Protein AF-A0A385I0Y6-F1 (afdb_monomer)

Structure (mmCIF, N/CA/C/O backbone):
data_AF-A0A385I0Y6-F1
#
_entry.id   AF-A0A385I0Y6-F1
#
loop_
_atom_site.group_PDB
_atom_site.id
_atom_site.type_symbol
_atom_site.label_atom_id
_atom_site.label_alt_id
_atom_site.label_comp_id
_atom_site.label_asym_id
_atom_site.label_entity_id
_atom_site.label_seq_id
_atom_site.pdbx_PDB_ins_code
_atom_site.Cartn_x
_atom_site.Cartn_y
_atom_site.Cartn_z
_atom_site.occupancy
_atom_site.B_iso_or_equiv
_atom_site.auth_seq_id
_atom_site.auth_comp_id
_atom_site.auth_asym_id
_atom_site.auth_atom_id
_atom_site.pdbx_PDB_model_num
ATOM 1 N N . MET A 1 1 ? -60.594 18.314 -41.618 1.00 37.62 1 MET A N 1
ATOM 2 C CA . MET A 1 1 ? -59.344 17.585 -41.913 1.00 37.62 1 MET A CA 1
ATOM 3 C C . MET A 1 1 ? -58.229 18.612 -41.990 1.00 37.62 1 MET A C 1
ATOM 5 O O . MET A 1 1 ? -58.300 19.475 -42.853 1.00 37.62 1 MET A O 1
ATOM 9 N N . GLY A 1 2 ? -57.305 18.608 -41.028 1.00 39.62 2 GLY A N 1
ATOM 10 C CA . GLY A 1 2 ? -56.137 19.492 -41.025 1.00 39.62 2 GLY A CA 1
ATOM 11 C C . GLY A 1 2 ? -54.962 18.770 -41.670 1.00 39.62 2 GLY A C 1
ATOM 12 O O . GLY A 1 2 ? -54.704 17.628 -41.304 1.00 39.62 2 GLY A O 1
ATOM 13 N N . PHE A 1 3 ? -54.304 19.416 -42.633 1.00 47.69 3 PHE 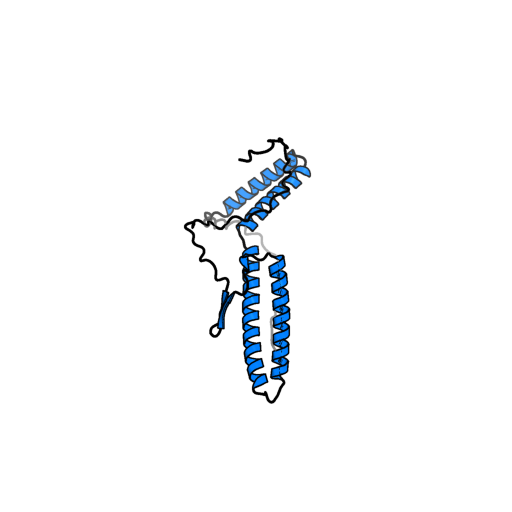A N 1
ATOM 14 C CA . PHE A 1 3 ? -53.098 18.906 -43.278 1.00 47.69 3 PHE A CA 1
ATOM 15 C C . PHE A 1 3 ? -51.951 19.899 -43.124 1.00 47.69 3 PHE A C 1
ATOM 17 O O . PHE A 1 3 ? -52.127 21.116 -43.190 1.00 47.69 3 PHE A O 1
ATOM 24 N N . ASP A 1 4 ? -50.803 19.293 -42.865 1.00 43.97 4 ASP A N 1
ATOM 25 C CA . ASP A 1 4 ? -49.611 19.805 -42.223 1.00 43.97 4 ASP A CA 1
ATOM 26 C C . ASP A 1 4 ? -48.894 20.954 -42.934 1.00 43.97 4 ASP A C 1
ATOM 28 O O . ASP A 1 4 ? -48.648 20.970 -44.141 1.00 43.97 4 ASP A O 1
ATOM 32 N N . THR A 1 5 ? -48.468 21.907 -42.112 1.00 52.25 5 THR A N 1
ATOM 33 C CA . THR A 1 5 ? -47.594 23.013 -42.472 1.00 52.25 5 THR A CA 1
ATOM 34 C C . THR A 1 5 ? -46.138 22.560 -42.605 1.00 52.25 5 THR A C 1
ATOM 36 O O . THR A 1 5 ? -45.490 22.232 -41.617 1.00 52.25 5 THR A O 1
ATOM 39 N N . GLY A 1 6 ? -45.601 22.679 -43.821 1.00 48.72 6 GLY A N 1
ATOM 40 C CA . GLY A 1 6 ? -44.297 23.302 -44.076 1.00 48.72 6 GLY A CA 1
ATOM 41 C C . GLY A 1 6 ? -43.033 22.554 -43.640 1.00 48.72 6 GLY A C 1
ATOM 42 O O . GLY A 1 6 ? -42.442 22.861 -42.607 1.00 48.72 6 GLY A O 1
ATOM 43 N N . ASN A 1 7 ? -42.498 21.723 -44.541 1.00 53.78 7 ASN A N 1
ATOM 44 C CA . ASN A 1 7 ? -41.091 21.309 -44.544 1.00 53.78 7 ASN A CA 1
ATOM 45 C C . ASN A 1 7 ? -40.165 22.521 -44.775 1.00 53.78 7 ASN A C 1
ATOM 47 O O . ASN A 1 7 ? -39.734 22.800 -45.894 1.00 53.78 7 ASN A O 1
ATOM 51 N N . ARG A 1 8 ? -39.824 23.248 -43.705 1.00 51.56 8 ARG A N 1
ATOM 52 C CA . ARG A 1 8 ? -38.722 24.216 -43.707 1.00 51.56 8 ARG A CA 1
ATOM 53 C C . ARG A 1 8 ? -37.445 23.504 -43.260 1.00 51.56 8 ARG A C 1
ATOM 55 O O . ARG A 1 8 ? -37.174 23.347 -42.072 1.00 51.56 8 ARG A O 1
ATOM 62 N N . ILE A 1 9 ? -36.665 23.080 -44.254 1.00 59.50 9 ILE A N 1
ATOM 63 C CA . ILE A 1 9 ? -35.280 22.619 -44.123 1.00 59.50 9 ILE A CA 1
ATOM 64 C C . ILE A 1 9 ? -34.491 23.615 -43.262 1.00 59.50 9 ILE A C 1
ATOM 66 O O . ILE A 1 9 ? -34.233 24.751 -43.654 1.00 59.50 9 ILE A O 1
ATOM 70 N N . THR A 1 10 ? -34.110 23.180 -42.062 1.00 46.34 10 THR A N 1
ATOM 71 C CA . THR A 1 10 ? -33.067 23.824 -41.264 1.00 46.34 10 THR A CA 1
ATOM 72 C C . THR A 1 10 ? -31.971 22.799 -41.034 1.00 46.34 10 THR A C 1
ATOM 74 O O . THR A 1 10 ? -32.124 21.794 -40.344 1.00 46.34 10 THR A O 1
ATOM 77 N N . ARG A 1 11 ? -30.843 23.050 -41.692 1.00 55.00 11 ARG A N 1
ATOM 78 C CA . ARG A 1 11 ? -29.592 22.310 -41.572 1.00 55.00 11 ARG A CA 1
ATOM 79 C C . ARG A 1 11 ? -29.034 22.572 -40.167 1.00 55.00 11 ARG A C 1
ATOM 81 O O . ARG A 1 11 ? -28.225 23.476 -39.968 1.00 55.00 11 ARG A O 1
ATOM 88 N N . ARG A 1 12 ? -29.522 21.843 -39.159 1.00 51.25 12 ARG A N 1
ATOM 89 C CA . ARG A 1 12 ? -29.003 21.923 -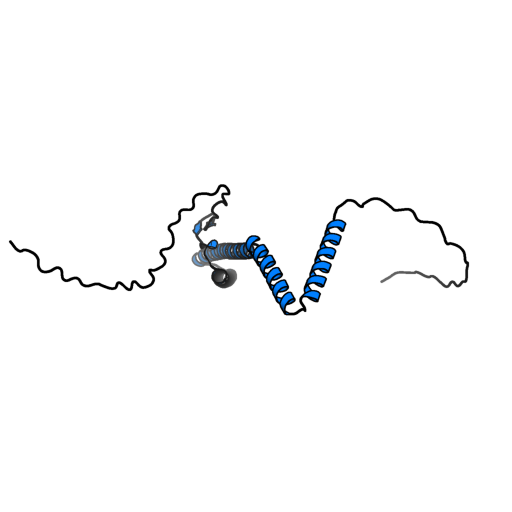37.789 1.00 51.25 12 ARG A CA 1
ATOM 90 C C . ARG A 1 12 ? -27.667 21.194 -37.713 1.00 51.25 12 ARG A C 1
ATOM 92 O O . ARG A 1 12 ? -27.595 19.975 -37.642 1.00 51.25 12 ARG A O 1
ATOM 99 N N . ARG A 1 13 ? -26.609 22.001 -37.730 1.00 57.78 13 ARG A N 1
ATOM 100 C CA . ARG A 1 13 ? -25.267 21.678 -37.250 1.00 57.78 13 ARG A CA 1
ATOM 101 C C . ARG A 1 13 ? -25.385 21.123 -35.828 1.00 57.78 13 ARG A C 1
ATOM 103 O O . ARG A 1 13 ? -25.565 21.890 -34.889 1.00 57.78 13 ARG A O 1
ATOM 110 N N . THR A 1 14 ? -25.292 19.811 -35.653 1.00 54.84 14 THR A N 1
ATOM 111 C CA . THR A 1 14 ? -24.955 19.241 -34.349 1.00 54.84 14 THR A CA 1
ATOM 112 C C . THR A 1 14 ? -23.440 19.235 -34.237 1.00 54.84 14 THR A C 1
ATOM 114 O O . THR A 1 14 ? -22.771 18.280 -34.621 1.00 54.84 14 THR A O 1
ATOM 117 N N . SER A 1 15 ? -22.897 20.328 -33.709 1.00 60.28 15 SER A N 1
ATOM 118 C CA . SER A 1 15 ? -21.666 20.291 -32.927 1.00 60.28 15 SER A CA 1
ATOM 119 C C . SER A 1 15 ? -21.949 19.465 -31.668 1.00 60.28 15 SER A C 1
ATOM 121 O O . SER A 1 15 ? -22.257 20.006 -30.607 1.00 60.28 15 SER A O 1
ATOM 123 N N . ALA A 1 16 ? -21.947 18.141 -31.809 1.00 54.97 16 ALA A N 1
ATOM 124 C CA . ALA A 1 16 ? -21.882 17.252 -30.664 1.00 54.97 16 ALA A CA 1
ATOM 125 C C . ALA A 1 16 ? -20.455 17.366 -30.115 1.00 54.97 16 ALA A C 1
ATOM 127 O O . ALA A 1 16 ? -19.499 16.966 -30.778 1.00 54.97 16 ALA A O 1
ATOM 128 N N . GLY A 1 17 ? -20.310 17.990 -28.943 1.00 61.38 17 GLY A N 1
ATOM 129 C CA . GLY A 1 17 ? -19.068 17.942 -28.172 1.00 61.38 17 GLY A CA 1
ATOM 130 C C . GLY A 1 17 ? -18.670 16.490 -27.871 1.00 61.38 17 GLY A C 1
ATOM 131 O O . GLY A 1 17 ? -19.500 15.590 -28.034 1.00 61.38 17 GLY A O 1
ATOM 132 N N . PRO A 1 18 ? -17.416 16.239 -27.457 1.00 55.03 18 PRO A N 1
ATOM 133 C CA . PRO A 1 18 ? -16.902 14.888 -27.261 1.00 55.03 18 PRO A CA 1
ATOM 134 C C . PRO A 1 18 ? -17.834 14.119 -26.323 1.00 55.03 18 PRO A C 1
ATOM 136 O O . PRO A 1 18 ? -18.009 14.469 -25.156 1.00 55.03 18 PRO A O 1
ATOM 139 N N . THR A 1 19 ? -18.495 13.097 -26.859 1.00 58.34 19 THR A N 1
ATOM 140 C CA . THR A 1 19 ? -19.380 12.238 -26.082 1.00 58.34 19 THR A CA 1
ATOM 141 C C . THR A 1 19 ? -18.550 11.535 -25.017 1.00 58.34 19 THR A C 1
ATOM 143 O O . THR A 1 19 ? -17.527 10.932 -25.342 1.00 58.34 19 THR A O 1
ATOM 146 N N . SER A 1 20 ? -18.998 11.617 -23.761 1.00 55.19 20 SER A N 1
ATOM 147 C CA . SER A 1 20 ? -18.413 10.911 -22.619 1.00 55.19 20 SER A CA 1
ATOM 148 C C . SER A 1 20 ? -18.079 9.462 -22.985 1.00 55.19 20 SER A C 1
ATOM 150 O O . SER A 1 20 ? -18.913 8.746 -23.549 1.00 55.19 20 SER A O 1
ATOM 152 N N . ASN A 1 21 ? -16.837 9.070 -22.693 1.00 53.97 21 ASN A N 1
ATOM 153 C CA . ASN A 1 21 ? -16.278 7.758 -22.977 1.00 53.97 21 ASN A CA 1
ATOM 154 C C . ASN A 1 21 ? -17.108 6.695 -22.242 1.00 53.97 21 ASN A C 1
ATOM 156 O O . ASN A 1 21 ? -16.938 6.467 -21.044 1.00 53.97 21 ASN A O 1
ATOM 160 N N . LYS A 1 22 ? -18.060 6.071 -22.942 1.00 50.47 22 LYS A N 1
ATOM 161 C CA . LYS A 1 22 ? -18.809 4.933 -22.411 1.00 50.47 22 LYS A CA 1
ATOM 162 C C . LYS A 1 22 ? -17.820 3.786 -22.250 1.00 50.47 22 LYS A C 1
ATOM 164 O O . LYS A 1 22 ? -17.420 3.169 -23.233 1.00 50.47 22 LYS A O 1
ATOM 169 N N . HIS A 1 23 ? -17.409 3.541 -21.008 1.00 57.09 23 HIS A N 1
ATOM 170 C CA . HIS A 1 23 ? -16.569 2.407 -20.647 1.00 57.09 23 HIS A CA 1
ATOM 171 C C . HIS A 1 23 ? -17.140 1.119 -21.259 1.00 57.09 23 HIS A C 1
ATOM 173 O O . HIS A 1 23 ? -18.341 0.864 -21.112 1.00 57.09 23 HIS A O 1
ATOM 179 N N . PRO A 1 24 ? -16.320 0.307 -21.948 1.00 55.91 24 PRO A N 1
ATOM 180 C CA . PRO A 1 24 ? -16.801 -0.925 -22.540 1.00 55.91 24 PRO A CA 1
ATOM 181 C C . PRO A 1 24 ? -17.299 -1.867 -21.442 1.00 55.91 24 PRO A C 1
ATOM 183 O O . PRO A 1 24 ? -16.584 -2.206 -20.497 1.00 55.91 24 PRO A O 1
ATOM 186 N N . VAL A 1 25 ? -18.554 -2.285 -21.600 1.00 53.94 25 VAL A N 1
ATOM 187 C CA . VAL A 1 25 ? -19.171 -3.384 -20.865 1.00 53.94 25 VAL A CA 1
ATOM 188 C C . VAL A 1 25 ? -18.294 -4.622 -21.041 1.00 53.94 25 VAL A C 1
ATOM 190 O O . VAL A 1 25 ? -18.014 -5.061 -22.158 1.00 53.94 25 VAL A O 1
ATOM 193 N N . ASN A 1 26 ? -17.842 -5.151 -19.905 1.00 52.81 26 ASN A N 1
ATOM 194 C CA . ASN A 1 26 ? -17.073 -6.380 -19.769 1.00 52.81 26 ASN A CA 1
ATOM 195 C C . ASN A 1 26 ? -17.596 -7.489 -20.691 1.00 52.81 26 ASN A C 1
ATOM 197 O O . ASN A 1 26 ? -18.631 -8.091 -20.426 1.00 52.81 26 ASN A O 1
ATOM 201 N N . THR A 1 27 ? -16.811 -7.831 -21.709 1.00 48.53 27 THR A N 1
ATOM 202 C CA . THR A 1 27 ? -16.884 -9.141 -22.362 1.00 48.53 27 THR A CA 1
ATOM 203 C C . THR A 1 27 ? -15.503 -9.780 -22.275 1.00 48.53 27 THR A C 1
ATOM 205 O O . THR A 1 27 ? -14.787 -9.905 -23.266 1.00 48.53 27 THR A O 1
ATOM 208 N N . ARG A 1 28 ? -15.080 -10.157 -21.060 1.00 50.69 28 ARG A N 1
ATOM 209 C CA . ARG A 1 28 ? -13.923 -11.047 -20.908 1.00 50.69 28 ARG A CA 1
ATOM 210 C C . ARG A 1 28 ? -14.352 -12.442 -21.352 1.00 50.69 28 ARG A C 1
ATOM 212 O O . ARG A 1 28 ? -14.911 -13.209 -20.575 1.00 50.69 28 ARG A O 1
ATOM 219 N N . LYS A 1 29 ? -14.097 -12.752 -22.624 1.00 45.41 29 LYS A N 1
ATOM 220 C CA . LYS A 1 29 ? -13.972 -14.134 -23.086 1.00 45.41 29 LYS A CA 1
ATOM 221 C C . LYS A 1 29 ? -12.802 -14.752 -22.318 1.00 45.41 29 LYS A C 1
ATOM 223 O O . LYS A 1 29 ? -11.697 -14.218 -22.338 1.00 45.41 29 LYS A O 1
ATOM 228 N N . ASN A 1 30 ? -13.087 -15.823 -21.586 1.00 46.81 30 ASN A N 1
ATOM 229 C CA . ASN A 1 30 ? -12.105 -16.597 -20.836 1.00 46.81 30 ASN A CA 1
ATOM 230 C C . ASN A 1 30 ? -10.978 -17.068 -21.769 1.00 46.81 30 ASN A C 1
ATOM 232 O O . ASN A 1 30 ? -11.215 -17.890 -22.650 1.00 46.81 30 ASN A O 1
ATOM 236 N N . ALA A 1 31 ? -9.762 -16.568 -21.549 1.00 48.34 31 ALA A N 1
ATOM 237 C CA . ALA A 1 31 ? -8.540 -17.185 -22.052 1.00 48.34 31 ALA A CA 1
ATOM 238 C C . ALA A 1 31 ? -8.184 -18.410 -21.176 1.00 48.34 31 ALA A C 1
ATOM 240 O O . ALA A 1 31 ? -8.430 -18.376 -19.961 1.00 48.34 31 ALA A O 1
ATOM 241 N N . PRO A 1 32 ? -7.616 -19.494 -21.740 1.00 44.16 32 PRO A N 1
ATOM 242 C CA . PRO A 1 32 ? -7.245 -20.688 -20.988 1.00 44.16 32 PRO A CA 1
ATOM 243 C C . PRO A 1 32 ? -5.918 -20.434 -20.261 1.00 44.16 32 PRO A C 1
ATOM 245 O O . PRO A 1 32 ? -4.838 -20.715 -20.759 1.00 44.16 32 PRO A O 1
ATOM 248 N N . GLY A 1 33 ? -6.014 -19.829 -19.083 1.00 4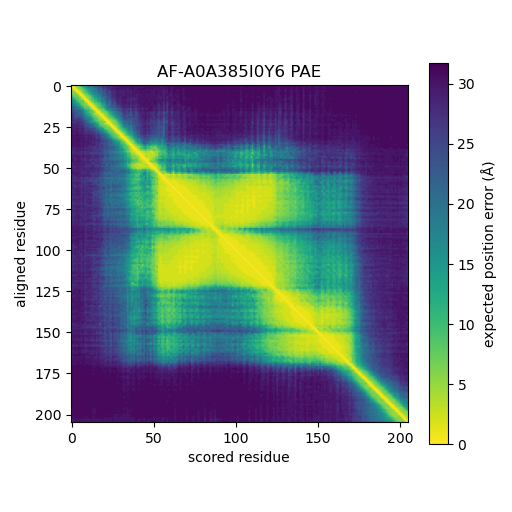8.91 33 GLY A N 1
ATOM 249 C CA . GLY A 1 33 ? -4.878 -19.480 -18.222 1.00 48.91 33 GLY A CA 1
ATOM 250 C C . GLY A 1 33 ? -5.378 -18.842 -16.935 1.00 48.91 33 GLY A C 1
ATOM 251 O O . GLY A 1 33 ? -4.899 -17.794 -16.517 1.00 48.91 33 GLY A O 1
ATOM 252 N N . ARG A 1 34 ? -6.459 -19.418 -16.397 1.00 46.09 34 ARG A N 1
ATOM 253 C CA . ARG A 1 34 ? -7.333 -18.870 -15.359 1.00 46.09 34 ARG A CA 1
ATOM 254 C C . ARG A 1 34 ? -6.520 -18.526 -14.108 1.00 46.09 34 ARG A C 1
ATOM 256 O O . ARG A 1 34 ? -6.405 -19.340 -13.199 1.00 46.09 34 ARG A O 1
ATOM 263 N N . GLN A 1 35 ? -6.009 -17.298 -14.039 1.00 50.59 35 GLN A N 1
ATOM 264 C CA . GLN A 1 35 ? -5.729 -16.669 -12.759 1.00 50.59 35 GLN A CA 1
ATOM 265 C C . GLN A 1 35 ? -7.055 -16.683 -12.009 1.00 50.59 35 GLN A C 1
ATOM 267 O O . GLN A 1 35 ? -8.036 -16.069 -12.438 1.00 50.59 35 GLN A O 1
ATOM 272 N N . VAL A 1 36 ? -7.120 -17.508 -10.966 1.00 53.66 36 VAL A N 1
ATOM 273 C CA . VAL A 1 36 ? -8.270 -17.597 -10.072 1.00 53.66 36 VAL A CA 1
ATOM 274 C C . VAL A 1 36 ? -8.597 -16.165 -9.672 1.00 53.66 36 VAL A C 1
ATOM 276 O O . VAL A 1 36 ? -7.724 -15.481 -9.141 1.00 53.66 36 VAL A O 1
ATOM 279 N N . ALA A 1 37 ? -9.796 -15.686 -10.018 1.00 59.59 37 ALA A N 1
ATOM 280 C CA . ALA A 1 37 ? -10.224 -14.331 -9.694 1.00 59.59 37 ALA A CA 1
ATOM 281 C C . ALA A 1 37 ? -9.980 -14.117 -8.197 1.00 59.59 37 ALA A C 1
ATOM 283 O O . ALA A 1 37 ? -10.610 -14.779 -7.367 1.00 59.59 37 ALA A O 1
ATOM 284 N N . ARG A 1 38 ? -8.972 -13.294 -7.881 1.00 57.78 38 ARG A N 1
ATOM 285 C CA . ARG A 1 38 ? -8.462 -13.173 -6.519 1.00 57.78 38 ARG A CA 1
ATOM 286 C C . ARG A 1 38 ? -9.586 -12.646 -5.626 1.00 57.78 38 ARG A C 1
ATOM 288 O O . ARG A 1 38 ? -10.314 -11.744 -6.050 1.00 57.78 38 ARG A O 1
ATOM 295 N N . PRO A 1 39 ? -9.759 -13.206 -4.421 1.00 56.34 39 PRO A N 1
ATOM 296 C CA . PRO A 1 39 ? -10.752 -12.715 -3.481 1.00 56.34 39 PRO A CA 1
ATOM 297 C C . PRO A 1 39 ? -10.547 -11.216 -3.230 1.00 56.34 39 PRO A C 1
ATOM 299 O O . PRO A 1 39 ? -9.519 -10.813 -2.700 1.00 56.34 39 PRO A O 1
ATOM 302 N N . THR A 1 40 ? -11.534 -10.387 -3.564 1.00 61.19 40 THR A N 1
ATOM 303 C CA . THR A 1 40 ? -11.586 -8.954 -3.203 1.00 61.19 40 THR A CA 1
ATOM 304 C C . THR A 1 40 ? -12.031 -8.747 -1.751 1.00 61.19 40 THR A C 1
ATOM 306 O O . THR A 1 40 ? -12.511 -7.680 -1.368 1.00 61.19 40 THR A O 1
ATOM 309 N N . PHE A 1 41 ? -11.933 -9.800 -0.936 1.00 62.16 41 PHE A N 1
ATOM 310 C CA . PHE A 1 41 ? -12.497 -9.860 0.399 1.00 62.16 41 PHE A CA 1
ATOM 311 C C . PHE A 1 41 ? -11.570 -10.561 1.390 1.00 62.16 41 PHE A C 1
ATOM 313 O O . PHE A 1 41 ? -10.958 -11.583 1.089 1.00 62.16 41 PHE A O 1
ATOM 320 N N . LEU A 1 42 ? -11.537 -10.035 2.610 1.00 67.75 42 LEU A N 1
ATOM 321 C CA . LEU A 1 42 ? -10.950 -10.670 3.774 1.00 67.75 42 LEU A CA 1
ATOM 322 C C . LEU A 1 42 ? -11.986 -11.620 4.388 1.00 67.75 42 LEU A C 1
ATOM 324 O O . LEU A 1 42 ? -13.088 -11.203 4.742 1.00 67.75 42 LEU A O 1
ATOM 328 N N . THR A 1 43 ? -11.651 -12.901 4.527 1.00 65.06 43 THR A N 1
ATOM 329 C CA . THR A 1 43 ? -12.481 -13.853 5.278 1.00 65.06 43 THR A CA 1
ATOM 330 C C . THR A 1 43 ? -12.127 -13.793 6.758 1.00 65.06 43 THR A C 1
ATOM 332 O O . THR A 1 43 ? -11.009 -14.152 7.148 1.00 65.06 43 THR A O 1
ATOM 335 N N . LEU A 1 44 ? -13.081 -13.366 7.579 1.00 69.62 44 LEU A N 1
ATOM 336 C CA . LEU A 1 44 ? -12.999 -13.405 9.034 1.00 69.62 44 LEU A CA 1
ATOM 337 C C . LEU A 1 44 ? -13.832 -14.562 9.569 1.00 69.62 44 LEU A C 1
ATOM 339 O O . LEU A 1 44 ? -14.960 -14.775 9.126 1.00 69.62 44 LEU A O 1
ATOM 343 N N . ARG A 1 45 ? -13.264 -15.291 10.534 1.00 64.69 45 ARG A N 1
ATOM 344 C CA . ARG A 1 45 ? -13.833 -16.526 11.093 1.00 64.69 45 ARG A CA 1
ATOM 345 C C . ARG A 1 45 ? -15.247 -16.324 11.646 1.00 64.69 45 ARG A C 1
ATOM 347 O O . ARG A 1 45 ? -16.105 -17.159 11.392 1.00 64.69 45 ARG A O 1
ATOM 354 N N . ASP A 1 46 ? -15.492 -15.178 12.276 1.00 68.94 46 ASP A N 1
ATOM 355 C CA . ASP A 1 46 ? -16.757 -14.899 12.968 1.00 68.94 46 ASP A CA 1
ATOM 356 C C . ASP A 1 46 ? -17.598 -13.818 12.272 1.00 68.94 46 ASP A C 1
ATOM 358 O O . ASP A 1 46 ? -18.705 -13.505 12.706 1.00 68.94 46 ASP A O 1
ATOM 362 N N . HIS A 1 47 ? -17.069 -13.189 11.218 1.00 58.84 47 HIS A N 1
ATOM 363 C CA . HIS A 1 47 ? -17.669 -11.993 10.599 1.00 58.84 47 HIS A CA 1
ATOM 364 C C . HIS A 1 47 ? -17.882 -12.130 9.085 1.00 58.84 47 HIS A C 1
ATOM 366 O O . HIS A 1 47 ? -18.362 -11.204 8.434 1.00 58.84 47 HIS A O 1
ATOM 372 N N . GLY A 1 48 ? -17.566 -13.293 8.511 1.00 69.31 48 GLY A N 1
ATOM 373 C CA . GLY A 1 48 ? -17.811 -13.585 7.103 1.00 69.31 48 GLY A CA 1
ATOM 374 C C . GLY A 1 48 ? -16.817 -12.903 6.161 1.00 69.31 48 GLY A C 1
ATOM 375 O O . GLY A 1 48 ? -15.644 -12.716 6.483 1.00 69.31 48 GLY A O 1
ATOM 376 N N . LYS A 1 49 ? -17.270 -12.592 4.943 1.00 68.62 49 LYS A N 1
ATOM 377 C CA . LYS A 1 49 ? -16.452 -11.966 3.896 1.00 68.62 49 LYS A CA 1
ATOM 378 C C . LYS A 1 49 ? -16.580 -10.448 3.990 1.00 68.62 49 LYS A C 1
ATOM 380 O O . LYS A 1 49 ? -17.646 -9.913 3.699 1.00 68.62 49 LYS A O 1
ATOM 385 N N . LEU A 1 50 ? -15.502 -9.759 4.346 1.00 59.81 50 LEU A N 1
ATOM 386 C CA . LEU A 1 50 ? -15.424 -8.302 4.263 1.00 59.81 50 LEU A CA 1
ATOM 387 C C . LEU A 1 50 ? -14.752 -7.905 2.954 1.00 59.81 50 LEU A C 1
ATOM 389 O O . LEU A 1 50 ? -13.581 -8.201 2.759 1.00 59.81 50 LEU A O 1
ATOM 393 N N . PHE A 1 51 ? -15.468 -7.231 2.060 1.00 61.06 51 PHE A N 1
ATOM 394 C CA . PHE A 1 51 ? -14.892 -6.676 0.833 1.00 61.06 51 PHE A CA 1
ATOM 395 C C . PHE A 1 51 ? -14.146 -5.388 1.182 1.00 61.06 51 PHE A C 1
ATOM 397 O O . PHE A 1 51 ? -14.767 -4.340 1.326 1.00 61.06 51 PHE A O 1
ATOM 404 N N . VAL A 1 52 ? -12.835 -5.479 1.426 1.00 62.28 52 VAL A N 1
ATOM 405 C CA . VAL A 1 52 ? -12.095 -4.370 2.058 1.00 62.28 52 VAL A CA 1
ATOM 406 C C . VAL A 1 52 ? -11.661 -3.302 1.048 1.00 62.28 52 VAL A C 1
ATOM 408 O O . VAL A 1 52 ? -11.522 -2.147 1.418 1.00 62.28 52 VAL A O 1
ATOM 411 N N . ALA A 1 53 ? -11.526 -3.645 -0.230 1.00 59.09 53 ALA A N 1
ATOM 412 C CA . ALA A 1 53 ? -11.445 -2.720 -1.359 1.00 59.09 53 ALA A CA 1
ATOM 413 C C . ALA A 1 53 ? -11.229 -3.554 -2.621 1.00 59.09 53 ALA A C 1
ATOM 415 O O . ALA A 1 53 ? -10.613 -4.622 -2.569 1.00 59.09 53 ALA A O 1
ATOM 416 N N . ASP A 1 54 ? -11.617 -3.027 -3.777 1.00 71.19 54 ASP A N 1
ATOM 417 C CA . ASP A 1 54 ? -11.026 -3.476 -5.031 1.00 71.19 54 ASP A CA 1
ATOM 418 C C . ASP A 1 54 ? -9.561 -2.979 -5.101 1.00 71.19 54 ASP A C 1
ATOM 420 O O . ASP A 1 54 ? -9.242 -2.126 -5.925 1.00 71.19 54 ASP A O 1
ATOM 424 N N . LEU A 1 55 ? -8.662 -3.470 -4.230 1.00 76.06 55 LEU A N 1
ATOM 425 C CA . LEU A 1 55 ? -7.233 -3.102 -4.216 1.00 76.06 55 LEU A CA 1
ATOM 426 C C . LEU A 1 55 ? -6.598 -3.151 -5.620 1.00 76.06 55 LEU A C 1
ATOM 428 O O . LEU A 1 55 ? -5.930 -2.183 -5.989 1.00 76.06 55 LEU A O 1
ATOM 432 N N . PRO A 1 56 ? -6.893 -4.160 -6.472 1.00 76.56 56 PRO A N 1
ATOM 433 C CA . PRO A 1 56 ? -6.371 -4.200 -7.839 1.00 76.56 56 PRO A CA 1
ATOM 434 C C . PRO A 1 56 ? -6.858 -3.060 -8.749 1.00 76.56 56 PRO A C 1
ATOM 436 O O . PRO A 1 56 ? -6.310 -2.855 -9.827 1.00 76.56 56 PRO A O 1
ATOM 439 N N . ARG A 1 57 ? -7.917 -2.335 -8.366 1.00 80.94 57 ARG A N 1
ATOM 440 C CA . ARG A 1 57 ? -8.474 -1.200 -9.123 1.00 80.94 57 ARG A CA 1
ATOM 441 C C . ARG A 1 57 ? -7.985 0.154 -8.617 1.00 80.94 57 ARG A C 1
ATOM 443 O O . ARG A 1 57 ? -8.242 1.154 -9.284 1.00 80.94 57 ARG A O 1
ATOM 450 N N . LEU A 1 58 ? -7.318 0.199 -7.465 1.00 82.62 58 LEU A N 1
ATOM 451 C CA . LEU A 1 58 ? -6.726 1.423 -6.932 1.00 82.62 58 LEU A CA 1
ATOM 452 C C . LEU A 1 58 ? -5.407 1.727 -7.643 1.00 82.62 58 LEU A C 1
ATOM 454 O O . LEU A 1 58 ? -4.648 0.812 -7.960 1.00 82.62 58 LEU A O 1
ATOM 458 N N . SER A 1 59 ? -5.116 3.004 -7.876 1.00 86.19 59 SER A N 1
ATOM 459 C CA . SER A 1 59 ? -3.800 3.445 -8.349 1.00 86.19 59 SER A CA 1
ATOM 460 C C . SER A 1 59 ? -2.746 3.344 -7.243 1.00 86.19 59 SER A C 1
ATOM 462 O O . SER A 1 59 ? -3.085 3.272 -6.062 1.00 86.19 59 SER A O 1
ATOM 464 N N . ASP A 1 60 ? -1.462 3.380 -7.602 1.00 87.62 60 ASP A N 1
ATOM 465 C CA . ASP A 1 60 ? -0.365 3.283 -6.624 1.00 87.62 60 ASP A CA 1
ATOM 466 C C . ASP A 1 60 ? -0.413 4.414 -5.587 1.00 87.62 60 ASP A C 1
ATOM 468 O O . ASP A 1 60 ? -0.225 4.180 -4.395 1.00 87.62 60 ASP A O 1
ATOM 472 N N . GLY A 1 61 ? -0.770 5.631 -6.015 1.00 87.00 61 GLY A N 1
ATOM 473 C CA . GLY A 1 61 ? -0.973 6.761 -5.104 1.00 87.00 61 GLY A CA 1
ATOM 474 C C . GLY A 1 61 ? -2.149 6.553 -4.143 1.00 87.00 61 GLY A C 1
ATOM 475 O O . GLY A 1 61 ? -2.054 6.893 -2.966 1.00 87.00 61 GLY A O 1
ATOM 476 N N . GLN A 1 62 ? -3.242 5.944 -4.614 1.00 87.44 62 GLN A N 1
ATOM 477 C CA . GLN A 1 62 ? -4.386 5.600 -3.763 1.00 87.44 62 GLN A CA 1
ATOM 478 C C . GLN A 1 62 ? -4.037 4.488 -2.769 1.00 87.44 62 GLN A C 1
ATOM 480 O O . GLN A 1 62 ? -4.396 4.586 -1.600 1.00 87.44 62 GLN A O 1
ATOM 485 N N . LEU A 1 63 ? -3.299 3.461 -3.201 1.00 88.50 63 LEU A N 1
ATOM 486 C CA . LEU A 1 63 ? -2.796 2.396 -2.327 1.00 88.50 63 LEU A CA 1
ATOM 487 C C . LEU A 1 63 ? -1.857 2.930 -1.245 1.00 88.50 63 LEU A C 1
ATOM 489 O O . LEU A 1 63 ? -1.955 2.500 -0.098 1.00 88.50 63 LEU A O 1
ATOM 493 N N . ALA A 1 64 ? -0.981 3.877 -1.583 1.00 90.06 64 ALA A N 1
ATOM 494 C CA . ALA A 1 64 ? -0.115 4.531 -0.608 1.00 90.06 64 ALA A CA 1
ATOM 495 C C . ALA A 1 64 ? -0.924 5.347 0.413 1.00 90.06 64 ALA A C 1
ATOM 497 O O . ALA A 1 64 ? -0.684 5.246 1.616 1.00 90.06 64 ALA A O 1
ATOM 498 N N . HIS A 1 65 ? -1.916 6.112 -0.052 1.00 91.06 65 HIS A N 1
ATOM 499 C CA . HIS A 1 65 ? -2.769 6.920 0.819 1.00 91.06 65 HIS A CA 1
ATOM 500 C C . HIS A 1 65 ? -3.595 6.060 1.782 1.00 91.06 65 HIS A C 1
ATOM 502 O O . HIS A 1 65 ? -3.527 6.263 2.991 1.00 91.06 65 HIS A O 1
ATOM 508 N N . VAL A 1 66 ? -4.293 5.050 1.261 1.00 89.62 66 VAL A N 1
ATOM 509 C CA . VAL A 1 66 ? -5.097 4.116 2.061 1.00 89.62 66 VAL A CA 1
ATOM 510 C C . VAL A 1 66 ? -4.218 3.297 3.012 1.00 89.62 66 VAL A C 1
ATOM 512 O O . VAL A 1 66 ? -4.610 3.026 4.145 1.00 89.62 66 VAL A O 1
ATOM 515 N N . GLY A 1 67 ? -3.003 2.935 2.588 1.00 91.31 67 GLY A N 1
ATOM 516 C CA . GLY A 1 67 ? -2.017 2.294 3.454 1.00 91.31 67 GLY A CA 1
ATOM 517 C C . GLY A 1 67 ? -1.622 3.169 4.647 1.00 91.31 67 GLY A C 1
ATOM 518 O O . GLY A 1 67 ? -1.540 2.661 5.764 1.00 91.31 67 GLY A O 1
ATOM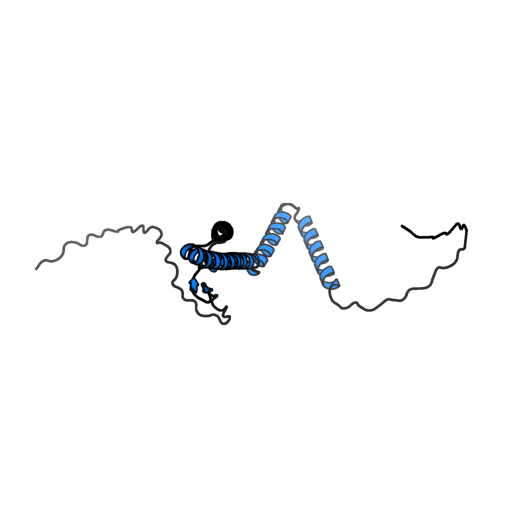 519 N N . LYS A 1 68 ? -1.434 4.477 4.431 1.00 93.94 68 LYS A N 1
ATOM 520 C CA . LYS A 1 68 ? -1.152 5.443 5.501 1.00 93.94 68 LYS A CA 1
ATOM 521 C C . LYS A 1 68 ? -2.340 5.597 6.452 1.00 93.94 68 LYS A C 1
ATOM 523 O O . LYS A 1 68 ? -2.168 5.461 7.655 1.00 93.94 68 LYS A O 1
ATOM 528 N N . GLU A 1 69 ? -3.547 5.795 5.928 1.00 93.50 69 GLU A N 1
ATOM 529 C CA . GLU A 1 69 ? -4.751 5.904 6.765 1.00 93.50 69 GLU A CA 1
ATOM 530 C C . GLU A 1 69 ? -4.959 4.653 7.629 1.00 93.50 69 GLU A C 1
ATOM 532 O O . GLU A 1 69 ? -5.289 4.745 8.810 1.00 93.50 69 GLU A O 1
ATOM 537 N N . ALA A 1 70 ? -4.714 3.466 7.068 1.00 92.75 70 ALA A N 1
ATOM 538 C CA . ALA A 1 70 ? -4.789 2.221 7.820 1.00 92.75 70 ALA A CA 1
ATOM 539 C C . ALA A 1 70 ? -3.738 2.141 8.940 1.00 92.75 70 ALA A C 1
ATOM 541 O O . ALA A 1 70 ? -4.032 1.589 10.001 1.00 92.75 70 ALA A O 1
ATOM 542 N N . GLN A 1 71 ? -2.535 2.690 8.736 1.00 96.12 71 GLN A N 1
ATOM 543 C CA . GLN A 1 71 ? -1.515 2.795 9.785 1.00 96.12 71 GLN A CA 1
ATOM 544 C C . GLN A 1 71 ? -1.956 3.741 10.903 1.00 96.12 71 GLN A C 1
ATOM 546 O O . GLN A 1 71 ? -1.869 3.357 12.068 1.00 96.12 71 GLN A O 1
ATOM 551 N N . ASP A 1 72 ? -2.507 4.905 10.559 1.00 95.44 72 ASP A N 1
ATOM 552 C CA . ASP A 1 72 ? -3.016 5.876 11.535 1.00 95.44 72 ASP A CA 1
ATOM 553 C C . ASP A 1 72 ? -4.154 5.257 12.378 1.00 95.44 72 ASP A C 1
ATOM 555 O O . ASP A 1 72 ? -4.187 5.365 13.608 1.00 95.44 72 ASP A O 1
ATOM 559 N N . VAL A 1 73 ? -5.066 4.516 11.733 1.00 95.00 73 VAL A N 1
ATOM 560 C CA . VAL A 1 73 ? -6.128 3.756 12.417 1.00 95.00 73 VAL A CA 1
ATOM 561 C C . VAL A 1 73 ? -5.542 2.670 13.318 1.00 95.00 73 VAL A C 1
ATOM 563 O O . VAL A 1 73 ? -6.010 2.483 14.442 1.00 95.00 73 VAL A O 1
ATOM 566 N N . LEU A 1 74 ? -4.529 1.938 12.851 1.00 96.31 74 LEU A N 1
ATOM 567 C CA . LEU A 1 74 ? -3.880 0.895 13.639 1.00 96.31 74 LEU A CA 1
ATOM 568 C C . LEU A 1 74 ? -3.212 1.472 14.894 1.00 96.31 74 LEU A C 1
ATOM 570 O O . LEU A 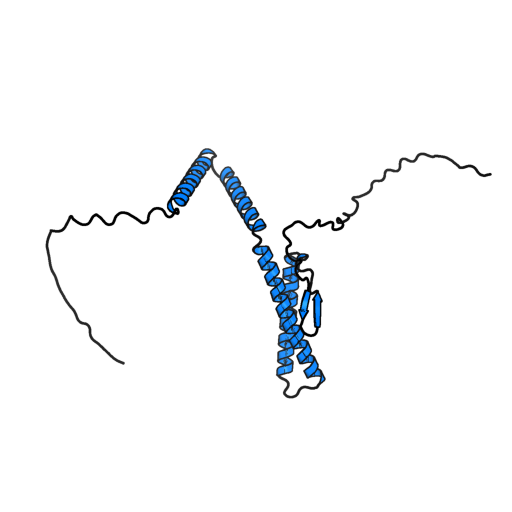1 74 ? -3.334 0.886 15.968 1.00 96.31 74 LEU A O 1
ATOM 574 N N . GLU A 1 75 ? -2.524 2.603 14.770 1.00 97.12 75 GLU A N 1
ATOM 575 C CA . GLU A 1 75 ? -1.898 3.301 15.892 1.00 97.12 75 GLU A CA 1
ATOM 576 C C . GLU A 1 75 ? -2.947 3.789 16.899 1.00 97.12 75 GLU A C 1
ATOM 578 O O . GLU A 1 75 ? -2.819 3.545 18.100 1.00 97.12 75 GLU A O 1
ATOM 583 N N . SER A 1 76 ? -4.049 4.366 16.410 1.00 96.62 76 SER A N 1
ATOM 584 C CA . SER A 1 76 ? -5.187 4.757 17.248 1.00 96.62 76 SER A CA 1
ATOM 585 C C . SER A 1 76 ? -5.777 3.569 18.021 1.00 96.62 76 SER A C 1
ATOM 587 O O . SER A 1 76 ? -6.033 3.671 19.224 1.00 96.62 76 SER A O 1
ATOM 589 N N . LEU A 1 77 ? -5.943 2.416 17.362 1.00 95.94 77 LEU A N 1
ATOM 590 C CA . LEU A 1 77 ? -6.446 1.190 17.990 1.00 95.94 77 LEU A CA 1
ATOM 591 C C . LEU A 1 77 ? -5.475 0.629 19.033 1.00 95.94 77 LEU A C 1
ATOM 593 O O . LEU A 1 77 ? -5.924 0.192 20.089 1.00 95.94 77 LEU A O 1
ATOM 597 N N . LYS A 1 78 ? -4.163 0.658 18.767 1.00 96.56 78 LYS A N 1
ATOM 598 C CA . LYS A 1 78 ? -3.137 0.245 19.738 1.00 96.56 78 LYS A CA 1
ATOM 599 C C . LYS A 1 78 ? -3.186 1.106 20.991 1.00 96.56 78 LYS A C 1
ATOM 601 O O . LYS A 1 78 ? -3.323 0.563 22.079 1.00 96.56 78 LYS A O 1
ATOM 606 N N . ARG A 1 79 ? -3.183 2.430 20.827 1.00 96.69 79 ARG A N 1
ATOM 607 C CA . ARG A 1 79 ? -3.267 3.366 21.952 1.00 96.69 79 ARG A CA 1
ATOM 608 C C . ARG A 1 79 ? -4.544 3.157 22.765 1.00 96.69 79 ARG A C 1
ATOM 610 O O . ARG A 1 79 ? -4.499 3.124 23.987 1.00 96.69 79 ARG A O 1
ATOM 617 N N . ARG A 1 80 ? -5.681 2.949 22.091 1.00 94.62 80 ARG A N 1
ATOM 618 C CA . ARG A 1 80 ? -6.951 2.675 22.773 1.00 94.62 80 ARG A CA 1
ATOM 619 C C . ARG A 1 80 ? -6.921 1.368 23.565 1.00 94.62 80 ARG A C 1
ATOM 621 O O . ARG A 1 80 ? -7.517 1.316 24.633 1.00 94.62 80 ARG A O 1
ATOM 628 N N . LEU A 1 81 ? -6.280 0.324 23.041 1.00 95.06 81 LEU A N 1
ATOM 629 C CA . LEU A 1 81 ? -6.112 -0.936 23.764 1.00 95.06 81 LEU A CA 1
ATOM 630 C C . LEU A 1 81 ? -5.199 -0.754 24.981 1.00 95.06 81 LEU A C 1
ATOM 632 O O . LEU A 1 81 ? -5.568 -1.193 26.059 1.00 95.06 81 LEU A O 1
ATOM 636 N N . GLU A 1 82 ? -4.093 -0.021 24.846 1.00 95.75 82 GLU A N 1
ATOM 637 C CA . GLU A 1 82 ? -3.211 0.304 25.977 1.00 95.75 82 GLU A CA 1
ATOM 638 C C . GLU A 1 82 ? -3.931 1.092 27.080 1.00 95.75 82 GLU A C 1
ATOM 640 O O . GLU A 1 82 ? -3.720 0.834 28.263 1.00 95.75 82 GLU A O 1
ATOM 645 N N . ASP A 1 83 ? -4.792 2.046 26.715 1.00 93.81 83 ASP A N 1
ATOM 646 C CA . ASP A 1 83 ? -5.589 2.810 27.681 1.00 93.81 83 ASP A CA 1
ATOM 647 C C . ASP A 1 83 ? -6.572 1.910 28.449 1.00 93.81 83 ASP A C 1
ATOM 649 O O . ASP A 1 83 ? -6.787 2.115 29.643 1.00 93.81 83 ASP A O 1
ATOM 653 N N . ILE A 1 84 ? -7.149 0.911 27.773 1.00 92.81 84 ILE A N 1
ATOM 654 C CA . ILE A 1 84 ? -8.056 -0.078 28.371 1.00 92.81 84 ILE A CA 1
ATOM 655 C C . ILE A 1 84 ? -7.276 -1.056 29.265 1.00 92.81 84 ILE A C 1
ATOM 657 O O . ILE A 1 84 ? -7.708 -1.334 30.379 1.00 92.81 84 ILE A O 1
ATOM 661 N N . ASP A 1 85 ? -6.102 -1.521 28.833 1.00 90.00 85 ASP A N 1
ATOM 662 C CA . ASP A 1 85 ? -5.255 -2.453 29.594 1.00 90.00 85 ASP A CA 1
ATOM 663 C C . ASP A 1 85 ? -4.732 -1.844 30.910 1.00 90.00 85 ASP A C 1
ATOM 665 O O . ASP A 1 85 ? -4.434 -2.563 31.864 1.00 90.00 85 ASP A O 1
ATOM 669 N N . ARG A 1 86 ? -4.637 -0.510 30.996 1.00 92.88 86 ARG A N 1
ATOM 670 C CA . ARG A 1 86 ? -4.266 0.210 32.229 1.00 92.88 86 ARG A CA 1
ATOM 671 C C . ARG A 1 86 ? -5.382 0.239 33.277 1.00 92.88 86 ARG A C 1
ATOM 673 O O . ARG A 1 86 ? -5.114 0.586 34.429 1.00 92.88 86 ARG A O 1
ATOM 680 N N . GLN A 1 87 ? -6.620 -0.085 32.910 1.00 90.44 87 GLN A N 1
ATOM 681 C CA . GLN A 1 87 ? -7.746 -0.096 33.839 1.00 90.44 87 GLN A CA 1
ATOM 682 C C . GLN A 1 87 ? -7.719 -1.375 34.688 1.00 90.44 87 GLN A C 1
ATOM 684 O O . GLN A 1 87 ? -7.715 -2.488 34.175 1.00 90.44 87 GLN A O 1
ATOM 689 N N . THR A 1 88 ? -7.722 -1.230 36.015 1.00 80.31 88 THR A N 1
ATOM 690 C CA . THR A 1 88 ? -7.635 -2.369 36.953 1.00 80.31 88 THR A CA 1
ATOM 691 C C . THR A 1 88 ? -8.934 -3.177 37.043 1.00 80.31 88 THR A C 1
ATOM 693 O O . THR A 1 88 ? -8.913 -4.351 37.400 1.00 80.31 88 THR A O 1
ATOM 696 N N . ALA A 1 89 ? -10.070 -2.557 36.723 1.00 87.06 89 ALA A N 1
ATOM 697 C CA . ALA A 1 89 ? -11.370 -3.206 36.652 1.00 87.06 89 ALA A CA 1
ATOM 698 C C . ALA A 1 89 ? -12.110 -2.681 35.424 1.00 87.06 89 ALA A C 1
ATOM 700 O O . ALA A 1 89 ? -12.268 -1.471 35.272 1.00 87.06 89 ALA A O 1
ATOM 701 N N . LEU A 1 90 ? -12.552 -3.598 34.566 1.00 88.75 90 LEU A N 1
ATOM 702 C CA . LEU A 1 90 ? -13.292 -3.270 33.355 1.00 88.75 90 LEU A CA 1
ATOM 703 C C . LEU A 1 90 ? -14.787 -3.439 33.593 1.00 88.75 90 LEU A C 1
ATOM 705 O O . LEU A 1 90 ? -15.243 -4.451 34.128 1.00 88.75 90 LEU A O 1
ATOM 709 N N . THR A 1 91 ? -15.562 -2.465 33.141 1.00 92.44 91 THR A N 1
ATOM 710 C CA . THR A 1 91 ? -17.008 -2.621 32.985 1.00 92.44 91 THR A CA 1
ATOM 711 C C . THR A 1 91 ? -17.322 -3.588 31.838 1.00 92.44 91 THR A C 1
ATOM 713 O O . THR A 1 91 ? -16.532 -3.750 30.906 1.00 92.44 91 THR A O 1
ATOM 716 N N . GLN A 1 92 ? -18.517 -4.190 31.842 1.00 91.50 92 GLN A N 1
ATOM 717 C CA . GLN A 1 92 ? -18.983 -5.052 30.742 1.00 91.50 92 GLN A CA 1
ATOM 718 C C . GLN A 1 92 ? -18.865 -4.353 29.372 1.00 91.50 92 GLN A C 1
ATOM 720 O O . GLN A 1 92 ? -18.448 -4.950 28.382 1.00 91.50 92 GLN A O 1
ATOM 725 N N . THR A 1 93 ? -19.169 -3.054 29.323 1.00 89.62 93 THR A N 1
ATOM 726 C CA . THR A 1 93 ? -19.049 -2.226 28.117 1.00 89.62 93 THR A CA 1
ATOM 727 C C . THR A 1 93 ? -17.604 -2.026 27.665 1.00 89.62 93 THR A C 1
ATOM 729 O O . THR A 1 93 ? -17.327 -2.005 26.463 1.00 89.62 93 THR A O 1
ATOM 732 N N . GLU A 1 94 ? -16.660 -1.891 28.596 1.00 90.69 94 GLU A N 1
ATOM 733 C CA . GLU A 1 94 ? -15.235 -1.782 28.269 1.00 90.69 94 GLU A CA 1
ATOM 734 C C . GLU A 1 94 ? -14.673 -3.124 27.800 1.00 90.69 94 GLU A C 1
ATOM 736 O O . GLU A 1 94 ? -13.900 -3.152 26.845 1.00 90.69 94 GLU A O 1
ATOM 741 N N . GLN A 1 95 ? -15.139 -4.239 28.367 1.00 91.50 95 GLN A N 1
ATOM 742 C CA . GLN A 1 95 ? -14.770 -5.578 27.914 1.00 91.50 95 GLN A CA 1
ATOM 743 C C . GLN A 1 95 ? -15.257 -5.855 26.481 1.00 91.50 95 GLN A C 1
ATOM 745 O O . GLN A 1 95 ? -14.501 -6.349 25.644 1.00 91.50 95 GLN A O 1
ATOM 750 N N . GLU A 1 96 ? -16.487 -5.462 26.143 1.00 92.94 96 GLU A N 1
ATOM 751 C CA . GLU A 1 96 ? -16.978 -5.518 24.760 1.00 92.94 96 GLU A CA 1
ATOM 752 C C . GLU A 1 96 ? -16.191 -4.592 23.824 1.00 92.94 96 GLU A C 1
ATOM 754 O O . GLU A 1 96 ? -15.918 -4.939 22.670 1.00 92.94 96 GLU A O 1
ATOM 759 N N . THR A 1 97 ? -15.801 -3.414 24.317 1.00 92.12 97 THR A N 1
ATOM 760 C CA . THR A 1 97 ? -14.973 -2.466 23.565 1.00 92.12 97 THR A CA 1
ATOM 761 C C . THR A 1 97 ? -13.586 -3.043 23.291 1.00 92.12 97 THR A C 1
ATOM 763 O O . THR A 1 97 ? -13.107 -2.915 22.165 1.00 92.12 97 THR A O 1
ATOM 766 N N . LEU A 1 98 ? -12.975 -3.726 24.263 1.00 93.00 98 LEU A N 1
ATOM 767 C CA . LEU A 1 98 ? -11.698 -4.427 24.121 1.00 93.00 98 LEU A CA 1
ATOM 768 C C . LEU A 1 98 ? -11.786 -5.478 23.018 1.00 93.00 98 LEU A C 1
ATOM 770 O O . LEU A 1 98 ? -10.977 -5.457 22.092 1.00 93.00 98 LEU A O 1
ATOM 774 N N . ILE A 1 99 ? -12.798 -6.350 23.069 1.00 92.38 99 ILE A N 1
ATOM 775 C CA . ILE A 1 99 ? -12.991 -7.403 22.064 1.00 92.38 99 ILE A CA 1
ATOM 776 C C . ILE A 1 99 ? -13.107 -6.776 20.669 1.00 92.38 99 ILE A C 1
ATOM 778 O O . ILE A 1 99 ? -12.362 -7.137 19.760 1.00 92.38 99 ILE A O 1
ATOM 782 N N . ARG A 1 100 ? -13.974 -5.768 20.505 1.00 92.62 100 ARG A N 1
ATOM 783 C CA . ARG A 1 100 ? -14.171 -5.089 19.213 1.00 92.62 100 ARG A CA 1
ATOM 784 C C . ARG A 1 100 ? -12.911 -4.373 18.727 1.00 92.62 100 ARG A C 1
ATOM 786 O O . ARG A 1 100 ? -12.613 -4.427 17.535 1.00 92.62 100 ARG A O 1
ATOM 793 N N . ALA A 1 101 ? -12.195 -3.678 19.608 1.00 92.38 101 ALA A N 1
ATOM 794 C CA . ALA A 1 101 ? -10.970 -2.961 19.262 1.00 92.38 101 ALA A CA 1
ATOM 795 C C . ALA A 1 101 ? -9.843 -3.929 18.880 1.00 92.38 101 ALA A C 1
ATOM 797 O O . ALA A 1 101 ? -9.155 -3.689 17.890 1.00 92.38 101 ALA A O 1
ATOM 798 N N . SER A 1 102 ? -9.716 -5.050 19.594 1.00 92.94 102 SER A N 1
ATOM 799 C CA . SER A 1 102 ? -8.763 -6.122 19.295 1.00 92.94 102 SER A CA 1
ATOM 800 C C . SER A 1 102 ? -9.044 -6.747 17.927 1.00 92.94 102 SER A C 1
ATOM 802 O O . SER A 1 102 ? -8.169 -6.772 17.062 1.00 92.94 102 SER A O 1
ATOM 804 N N . THR A 1 103 ? -10.299 -7.121 17.651 1.00 92.81 103 THR A N 1
ATOM 805 C CA . THR A 1 103 ? -10.674 -7.644 16.332 1.00 92.81 103 THR A CA 1
ATOM 806 C C . THR A 1 103 ? -10.427 -6.618 15.229 1.00 92.81 103 THR A C 1
ATOM 808 O O . THR A 1 103 ? -9.868 -6.960 14.190 1.00 92.81 103 THR A O 1
ATOM 811 N N . LYS A 1 104 ? -10.790 -5.345 15.441 1.00 92.94 104 LYS A N 1
ATOM 812 C CA . LYS A 1 104 ? -10.509 -4.280 14.467 1.00 92.94 104 LYS A CA 1
ATOM 813 C C . LYS A 1 104 ? -9.012 -4.126 14.217 1.00 92.94 104 LYS A C 1
ATOM 815 O O . LYS A 1 104 ? -8.624 -4.023 13.061 1.00 92.94 104 LYS A O 1
ATOM 820 N N . ARG A 1 105 ? -8.175 -4.162 15.258 1.00 95.00 105 ARG A N 1
ATOM 821 C CA . ARG A 1 105 ? -6.712 -4.096 15.133 1.00 95.00 105 ARG A CA 1
ATOM 822 C C . ARG A 1 105 ? -6.201 -5.220 14.236 1.00 95.00 105 ARG A C 1
ATOM 824 O O . ARG A 1 105 ? -5.432 -4.959 13.316 1.00 95.00 105 ARG A O 1
ATOM 831 N N . ASP A 1 106 ? -6.662 -6.444 14.466 1.00 93.75 106 ASP A N 1
ATOM 832 C CA . ASP A 1 106 ? -6.221 -7.616 13.708 1.00 93.75 106 ASP A CA 1
ATOM 833 C C . ASP A 1 106 ? -6.687 -7.561 12.243 1.00 93.75 106 ASP A C 1
ATOM 835 O O . ASP A 1 106 ? -5.930 -7.888 11.326 1.00 93.75 106 ASP A O 1
ATOM 839 N N . VAL A 1 107 ? -7.906 -7.076 11.994 1.00 90.75 107 VAL A N 1
ATOM 840 C CA . VAL A 1 107 ? -8.415 -6.820 10.636 1.00 90.75 107 VAL A CA 1
ATOM 841 C C . VAL A 1 107 ? -7.580 -5.757 9.929 1.00 90.75 107 VAL A C 1
ATOM 843 O O . VAL A 1 107 ? -7.162 -5.974 8.791 1.00 90.75 107 VAL A O 1
ATOM 846 N N . THR A 1 108 ? -7.295 -4.639 10.599 1.00 92.25 108 THR A N 1
ATOM 847 C CA . THR A 1 108 ? -6.477 -3.552 10.051 1.00 92.25 108 THR A CA 1
ATOM 848 C C . THR A 1 108 ? -5.056 -4.027 9.752 1.00 92.25 108 THR A C 1
ATOM 850 O O . THR A 1 108 ? -4.522 -3.707 8.693 1.00 92.25 108 THR A O 1
ATOM 853 N N . TYR A 1 109 ? -4.461 -4.865 10.608 1.00 93.94 109 TYR A N 1
ATOM 854 C CA . TYR A 1 109 ? -3.168 -5.495 10.329 1.00 93.94 109 TYR A CA 1
ATOM 855 C C . TYR A 1 109 ? -3.191 -6.310 9.037 1.00 93.94 109 TYR A C 1
ATOM 857 O O . TYR A 1 109 ? -2.337 -6.119 8.173 1.00 93.94 109 TYR A O 1
ATOM 865 N N . ARG A 1 110 ? -4.188 -7.188 8.877 1.00 90.94 110 ARG A N 1
ATOM 866 C CA . ARG A 1 110 ? -4.324 -8.001 7.659 1.00 90.94 110 ARG A CA 1
ATOM 867 C C . ARG A 1 110 ? -4.565 -7.139 6.424 1.00 90.94 110 ARG A C 1
ATOM 869 O O . ARG A 1 110 ? -4.052 -7.458 5.356 1.00 90.94 110 ARG A O 1
ATOM 876 N N . PHE A 1 111 ? -5.307 -6.045 6.569 1.00 89.88 111 PHE A N 1
ATOM 877 C CA . PHE A 1 111 ? -5.517 -5.088 5.493 1.00 89.88 111 PHE A CA 1
ATOM 878 C C . PHE A 1 111 ? -4.215 -4.399 5.064 1.00 89.88 111 PHE A C 1
ATOM 880 O O . PHE A 1 111 ? -3.915 -4.368 3.874 1.00 89.88 111 PHE A O 1
ATOM 887 N N . ILE A 1 112 ? -3.399 -3.926 6.011 1.00 92.56 112 ILE A N 1
ATOM 888 C CA . ILE A 1 112 ? -2.083 -3.332 5.717 1.00 92.56 112 ILE A CA 1
ATOM 889 C C . ILE A 1 112 ? -1.178 -4.346 5.008 1.00 92.56 112 ILE A C 1
ATOM 891 O O . ILE A 1 112 ? -0.511 -3.996 4.033 1.00 92.56 112 ILE A O 1
ATOM 895 N N . SER A 1 113 ? -1.168 -5.605 5.457 1.00 92.06 113 SER A N 1
ATOM 896 C CA . SER A 1 113 ? -0.423 -6.673 4.783 1.00 92.06 113 SER A CA 1
ATOM 897 C C . SER A 1 113 ? -0.891 -6.878 3.341 1.00 92.06 113 SER A C 1
ATOM 899 O O . SER A 1 113 ? -0.051 -6.956 2.452 1.00 92.06 113 SER A O 1
ATOM 901 N N . ALA A 1 114 ? -2.204 -6.892 3.091 1.00 89.00 114 ALA A N 1
ATOM 902 C CA . ALA A 1 114 ? -2.756 -7.025 1.742 1.00 89.00 114 ALA A CA 1
ATOM 903 C C . ALA A 1 114 ? -2.404 -5.827 0.840 1.00 89.00 114 ALA A C 1
ATOM 905 O O . ALA A 1 114 ? -2.082 -6.009 -0.331 1.00 89.00 114 ALA A O 1
ATOM 906 N N . VAL A 1 115 ? -2.411 -4.604 1.384 1.00 90.12 115 VAL A N 1
ATOM 907 C CA . VAL A 1 115 ? -1.961 -3.398 0.668 1.00 90.12 115 VAL A CA 1
ATOM 908 C C . VAL A 1 115 ? -0.482 -3.507 0.289 1.00 90.12 115 VAL A C 1
ATOM 910 O O . VAL A 1 115 ? -0.118 -3.187 -0.840 1.00 90.12 115 VAL A O 1
ATOM 913 N N . ARG A 1 116 ? 0.372 -3.980 1.206 1.00 91.38 116 ARG A N 1
ATOM 914 C CA . ARG A 1 116 ? 1.804 -4.168 0.936 1.00 91.38 116 ARG A CA 1
ATOM 915 C C . ARG A 1 116 ? 2.049 -5.256 -0.109 1.00 91.38 116 ARG A C 1
ATOM 917 O O . ARG A 1 116 ? 2.845 -5.028 -1.010 1.00 91.38 116 ARG A O 1
ATOM 924 N N . GLU A 1 117 ? 1.359 -6.392 -0.011 1.00 89.94 117 GLU A N 1
ATOM 925 C CA . GLU A 1 117 ? 1.461 -7.481 -0.993 1.00 89.94 117 GLU A CA 1
ATOM 926 C C . GLU A 1 117 ? 1.081 -6.992 -2.397 1.00 89.94 117 GLU A C 1
ATOM 928 O O . GLU A 1 117 ? 1.793 -7.259 -3.361 1.00 89.94 117 GLU A O 1
ATOM 933 N N . GLU A 1 118 ? -0.001 -6.218 -2.519 1.00 87.94 118 GLU A N 1
ATOM 934 C CA . GLU A 1 118 ? -0.418 -5.635 -3.798 1.00 87.94 118 GLU A CA 1
ATOM 935 C C . GLU A 1 118 ? 0.637 -4.658 -4.350 1.00 87.94 118 GLU A C 1
ATOM 937 O O . GLU A 1 118 ? 0.969 -4.714 -5.534 1.00 87.94 118 GLU A O 1
ATOM 942 N N . GLN A 1 119 ? 1.209 -3.786 -3.510 1.00 89.31 119 GLN A N 1
ATOM 943 C CA . GLN A 1 119 ? 2.283 -2.872 -3.928 1.00 89.31 119 GLN A CA 1
ATOM 944 C C . GLN A 1 119 ? 3.535 -3.631 -4.389 1.00 89.31 119 GLN A C 1
ATOM 946 O O . GLN A 1 119 ? 4.113 -3.312 -5.430 1.00 89.31 119 GLN A O 1
ATOM 951 N N . GLU A 1 120 ? 3.937 -4.660 -3.647 1.00 88.62 120 GLU A N 1
ATOM 952 C CA . GLU A 1 120 ? 5.077 -5.504 -3.993 1.00 88.62 120 GLU A CA 1
ATOM 953 C C . GLU A 1 120 ? 4.833 -6.268 -5.297 1.00 88.62 120 GLU A C 1
ATOM 955 O O . GLU A 1 120 ? 5.712 -6.335 -6.156 1.00 88.62 120 GLU A O 1
ATOM 960 N N . GLN A 1 121 ? 3.620 -6.777 -5.504 1.00 84.88 121 GLN A N 1
ATOM 961 C CA . GLN A 1 121 ? 3.245 -7.460 -6.736 1.00 84.88 121 GLN A CA 1
ATOM 962 C C . GLN A 1 121 ? 3.317 -6.534 -7.956 1.00 84.88 121 GLN A C 1
ATOM 964 O O . GLN A 1 121 ? 3.740 -6.965 -9.031 1.00 84.88 121 GLN A O 1
ATOM 969 N N . ARG A 1 122 ? 2.946 -5.259 -7.804 1.00 83.88 122 ARG A N 1
ATOM 970 C CA . ARG A 1 122 ? 3.076 -4.259 -8.875 1.00 83.88 122 ARG A CA 1
ATOM 971 C C . ARG A 1 122 ? 4.525 -3.913 -9.166 1.00 83.88 122 ARG A C 1
ATOM 973 O O . ARG A 1 122 ? 4.906 -3.855 -10.333 1.00 83.88 122 ARG A O 1
ATOM 980 N N . HIS A 1 123 ? 5.337 -3.750 -8.126 1.00 81.88 123 HIS A N 1
ATOM 981 C CA . HIS A 1 123 ? 6.769 -3.498 -8.269 1.00 81.88 123 HIS A CA 1
ATOM 982 C C . HIS A 1 123 ? 7.504 -4.684 -8.919 1.00 81.88 123 HIS A C 1
ATOM 984 O O . HIS A 1 123 ? 8.399 -4.511 -9.746 1.00 81.88 123 HIS A O 1
ATOM 990 N N . ASN A 1 124 ? 7.089 -5.908 -8.593 1.00 83.56 124 ASN A N 1
ATOM 991 C CA . ASN A 1 124 ? 7.667 -7.140 -9.123 1.00 83.56 124 ASN A CA 1
ATOM 992 C C . ASN A 1 124 ? 7.026 -7.604 -10.439 1.00 83.56 124 ASN A C 1
ATOM 994 O O . ASN A 1 124 ? 7.296 -8.718 -10.888 1.00 83.56 124 ASN A O 1
ATOM 998 N N . ASN A 1 125 ? 6.212 -6.769 -11.092 1.00 83.38 125 ASN A N 1
ATOM 999 C CA . ASN A 1 125 ? 5.647 -7.091 -12.396 1.00 83.38 125 ASN A CA 1
ATOM 1000 C C . ASN A 1 125 ? 6.767 -7.204 -13.444 1.00 83.38 125 ASN A C 1
ATOM 1002 O O . ASN A 1 125 ? 7.331 -6.196 -13.879 1.00 83.38 125 ASN A O 1
ATOM 1006 N N . SER A 1 126 ? 7.076 -8.437 -13.859 1.00 75.38 126 SER A N 1
ATOM 1007 C CA . SER A 1 126 ? 8.155 -8.723 -14.808 1.00 75.38 126 SER A CA 1
ATOM 1008 C C . SER A 1 126 ? 7.964 -7.986 -16.128 1.00 75.38 126 SER A C 1
ATOM 1010 O O . SER A 1 126 ? 8.919 -7.416 -16.631 1.00 75.38 126 SER A O 1
ATOM 1012 N N . ALA A 1 127 ? 6.730 -7.863 -16.623 1.00 79.44 127 ALA A N 1
ATOM 1013 C CA . ALA A 1 127 ? 6.459 -7.148 -17.866 1.00 79.44 127 ALA A CA 1
ATOM 1014 C C . ALA A 1 127 ? 6.819 -5.655 -17.774 1.00 79.44 127 ALA A C 1
ATOM 1016 O O . ALA A 1 127 ? 7.366 -5.093 -18.721 1.00 79.44 127 ALA A O 1
ATOM 1017 N N . LEU A 1 128 ? 6.556 -5.010 -16.629 1.00 78.50 128 LEU A N 1
ATOM 1018 C CA . LEU A 1 128 ? 6.972 -3.621 -16.405 1.00 78.50 128 LEU A CA 1
ATOM 1019 C C . LEU A 1 128 ? 8.489 -3.511 -16.254 1.00 78.50 128 LEU A C 1
ATOM 1021 O O . LEU A 1 128 ? 9.083 -2.585 -16.799 1.00 78.50 128 LEU A O 1
ATOM 1025 N N . ARG A 1 129 ? 9.125 -4.454 -15.552 1.00 83.31 129 ARG A N 1
ATOM 1026 C CA . ARG A 1 129 ? 10.584 -4.468 -15.378 1.00 83.31 129 ARG A CA 1
ATOM 1027 C C . ARG A 1 129 ? 11.321 -4.713 -16.691 1.00 83.31 129 ARG A C 1
ATOM 1029 O O . ARG A 1 129 ? 12.335 -4.065 -16.930 1.00 83.31 129 ARG A O 1
ATOM 1036 N N . ASP A 1 130 ? 10.817 -5.602 -17.535 1.00 83.31 130 ASP A N 1
ATOM 1037 C CA . ASP A 1 130 ? 11.401 -5.922 -18.836 1.00 83.31 130 ASP A CA 1
ATOM 1038 C C . ASP A 1 130 ? 11.241 -4.740 -19.799 1.00 83.31 130 ASP A C 1
ATOM 1040 O O . ASP A 1 130 ? 12.223 -4.299 -20.394 1.00 83.31 130 ASP A O 1
ATOM 1044 N N . ALA A 1 131 ? 10.053 -4.127 -19.852 1.00 84.56 131 ALA A N 1
ATOM 1045 C CA . ALA A 1 131 ? 9.823 -2.911 -20.633 1.00 84.56 131 ALA A CA 1
ATOM 1046 C C . ALA A 1 131 ? 10.667 -1.722 -20.137 1.00 84.56 131 ALA A C 1
ATOM 1048 O O . ALA A 1 131 ? 11.213 -0.956 -20.934 1.00 84.56 131 ALA A O 1
ATOM 1049 N N . ALA A 1 132 ? 10.813 -1.558 -18.819 1.00 86.44 132 ALA A N 1
ATOM 1050 C CA . ALA A 1 132 ? 11.678 -0.539 -18.230 1.00 86.44 132 ALA A CA 1
ATOM 1051 C C . ALA A 1 132 ? 13.153 -0.797 -18.565 1.00 86.44 132 ALA A C 1
ATOM 1053 O O . ALA A 1 132 ? 13.868 0.132 -18.925 1.00 86.44 132 ALA A O 1
ATOM 1054 N N . ARG A 1 133 ? 13.607 -2.055 -18.511 1.00 87.31 133 ARG A N 1
ATOM 1055 C CA . ARG A 1 133 ? 14.979 -2.438 -18.870 1.00 87.31 133 ARG A CA 1
ATOM 1056 C C . ARG A 1 133 ? 15.276 -2.122 -20.330 1.00 87.31 133 ARG A C 1
ATOM 1058 O O . ARG A 1 133 ? 16.302 -1.520 -20.622 1.00 87.31 133 ARG A O 1
ATOM 1065 N N . GLU A 1 134 ? 14.373 -2.500 -21.226 1.00 89.00 134 GLU A N 1
ATOM 1066 C CA . GLU A 1 134 ? 14.514 -2.271 -22.661 1.00 89.00 134 GLU A CA 1
ATOM 1067 C C . GLU A 1 134 ? 14.431 -0.779 -23.023 1.00 89.00 134 GLU A C 1
ATOM 1069 O O . GLU A 1 134 ? 15.195 -0.294 -23.854 1.00 89.00 134 GLU A O 1
ATOM 1074 N N . SER A 1 135 ? 13.532 -0.017 -22.394 1.00 91.94 135 SER A N 1
ATOM 1075 C CA . SER A 1 135 ? 13.444 1.433 -22.624 1.00 91.94 135 SER A CA 1
ATOM 1076 C C . SER A 1 135 ? 14.645 2.184 -22.050 1.00 91.94 135 SER A C 1
ATOM 1078 O O . SER A 1 135 ? 15.166 3.083 -22.709 1.00 91.94 135 SER A O 1
ATOM 1080 N N . LEU A 1 136 ? 15.139 1.800 -20.871 1.00 92.56 136 LEU A N 1
ATOM 1081 C CA . LEU A 1 136 ? 16.335 2.392 -20.274 1.00 92.56 136 LEU A CA 1
ATOM 1082 C C . LEU A 1 136 ? 17.572 2.119 -21.135 1.00 92.56 136 LEU A C 1
ATOM 1084 O O . LEU A 1 136 ? 18.318 3.046 -21.437 1.00 92.56 136 LEU A O 1
ATOM 1088 N N . SER A 1 137 ? 17.774 0.876 -21.579 1.00 91.19 137 SER A N 1
ATOM 1089 C CA . SER A 1 137 ? 18.919 0.546 -22.431 1.00 91.19 137 SER A CA 1
ATOM 1090 C C . SER A 1 137 ? 18.838 1.254 -23.786 1.00 91.19 137 SER A C 1
ATOM 1092 O O . SER A 1 137 ? 19.832 1.822 -24.236 1.00 91.19 137 SER A O 1
ATOM 1094 N N . ARG A 1 138 ? 17.651 1.323 -24.407 1.00 90.50 138 ARG A N 1
ATOM 1095 C CA . ARG A 1 138 ? 17.436 2.088 -25.648 1.00 90.50 138 ARG A CA 1
ATOM 1096 C C . ARG A 1 138 ? 17.714 3.576 -25.482 1.00 90.50 138 ARG A C 1
ATOM 1098 O O . ARG A 1 138 ? 18.420 4.147 -26.306 1.00 90.50 138 ARG A O 1
ATOM 1105 N N . THR A 1 139 ? 17.171 4.199 -24.438 1.00 94.25 139 THR A N 1
ATOM 1106 C CA . THR A 1 139 ? 17.371 5.635 -24.185 1.00 94.25 139 THR A CA 1
ATOM 1107 C C . THR A 1 139 ? 18.829 5.944 -23.874 1.00 94.25 139 THR A C 1
ATOM 1109 O O . THR A 1 139 ? 19.358 6.922 -24.392 1.00 94.25 139 THR A O 1
ATOM 1112 N N . PHE A 1 140 ? 19.511 5.088 -23.110 1.00 93.31 140 PHE A N 1
ATOM 1113 C CA . PHE A 1 140 ? 20.945 5.208 -22.872 1.00 93.31 140 PHE A CA 1
ATOM 1114 C C . PHE A 1 140 ? 21.749 5.143 -24.175 1.00 93.31 140 PHE A C 1
ATOM 1116 O O . PHE A 1 140 ? 22.552 6.038 -24.430 1.00 93.31 140 PHE A O 1
ATOM 1123 N N . LEU A 1 141 ? 21.507 4.141 -25.027 1.00 92.69 141 LEU A N 1
ATOM 1124 C CA . LEU A 1 141 ? 22.192 4.018 -26.319 1.00 92.69 141 LEU A CA 1
ATOM 1125 C C . LEU A 1 141 ? 21.880 5.195 -27.249 1.00 92.69 141 LEU A C 1
ATOM 1127 O O . LEU A 1 141 ? 22.761 5.676 -27.957 1.00 92.69 141 LEU A O 1
ATOM 1131 N N . GLU A 1 142 ? 20.648 5.700 -27.227 1.00 94.00 142 GLU A N 1
ATOM 1132 C CA . GLU A 1 142 ? 20.262 6.875 -28.004 1.00 94.00 142 GLU A CA 1
ATOM 1133 C C . GLU A 1 142 ? 20.989 8.140 -27.528 1.00 94.00 142 GLU A C 1
ATOM 1135 O O . GLU A 1 142 ? 21.488 8.910 -28.349 1.00 94.00 142 GLU A O 1
ATOM 1140 N N . ILE A 1 143 ? 21.094 8.345 -26.212 1.00 94.44 143 ILE A N 1
ATOM 1141 C CA . ILE A 1 143 ? 21.856 9.454 -25.627 1.00 94.44 143 ILE A CA 1
ATOM 1142 C C . ILE A 1 143 ? 23.344 9.302 -25.961 1.00 94.44 143 ILE A C 1
ATOM 1144 O O . ILE A 1 143 ? 23.952 10.246 -26.460 1.00 94.44 143 ILE A O 1
ATOM 1148 N N . ALA A 1 144 ? 23.920 8.115 -25.763 1.00 93.50 144 ALA A N 1
ATOM 1149 C CA . ALA A 1 144 ? 25.323 7.833 -26.058 1.00 93.50 144 ALA A CA 1
ATOM 1150 C C . ALA A 1 144 ? 25.661 8.113 -27.530 1.00 93.50 144 ALA A C 1
ATOM 1152 O O . ALA A 1 144 ? 26.657 8.777 -27.818 1.00 93.50 144 ALA A O 1
ATOM 1153 N N . ARG A 1 145 ? 24.782 7.715 -28.457 1.00 92.12 145 ARG A N 1
ATOM 1154 C CA . ARG A 1 145 ? 24.922 7.999 -29.891 1.00 92.12 145 ARG A CA 1
ATOM 1155 C C . ARG A 1 145 ? 24.893 9.495 -30.220 1.00 92.12 145 ARG A C 1
ATOM 1157 O O . ARG A 1 145 ? 25.489 9.906 -31.209 1.00 92.12 145 ARG A O 1
ATOM 1164 N N . ARG A 1 146 ? 24.195 10.315 -29.426 1.00 94.06 146 ARG A N 1
ATOM 1165 C CA . ARG A 1 146 ? 24.168 11.783 -29.588 1.00 94.06 146 ARG A CA 1
ATOM 1166 C C . ARG A 1 146 ? 25.385 12.467 -28.964 1.00 94.06 146 ARG A C 1
ATOM 1168 O O . ARG A 1 146 ? 25.766 13.540 -29.419 1.00 94.06 146 ARG A O 1
ATOM 1175 N N . CYS A 1 147 ? 25.960 11.879 -27.917 1.00 94.31 147 CYS A N 1
ATOM 1176 C CA . CYS A 1 147 ? 27.090 12.448 -27.183 1.00 94.31 147 CYS A CA 1
ATOM 1177 C C . CYS A 1 147 ? 28.457 12.080 -27.777 1.00 94.31 147 CYS A C 1
ATOM 1179 O O . CYS A 1 147 ? 29.424 12.807 -27.556 1.00 94.31 147 CYS A O 1
ATOM 1181 N N . LEU A 1 148 ? 28.550 10.968 -28.507 1.00 91.00 148 LEU A N 1
ATOM 1182 C CA . LEU A 1 148 ? 29.795 10.460 -29.077 1.00 91.00 148 LEU A CA 1
ATOM 1183 C C . LEU A 1 148 ? 29.823 10.644 -30.603 1.00 91.00 148 LEU A C 1
ATOM 1185 O O . LEU A 1 148 ? 28.783 10.533 -31.255 1.00 91.00 148 LEU A O 1
ATOM 1189 N N . PRO A 1 149 ? 31.003 10.871 -31.210 1.00 91.44 149 PRO A N 1
ATOM 1190 C CA . PRO A 1 149 ? 31.162 10.745 -32.655 1.00 91.44 149 PRO A CA 1
ATOM 1191 C C . PRO A 1 149 ? 30.708 9.354 -33.116 1.00 91.44 149 PRO A C 1
ATOM 1193 O O . PRO A 1 149 ? 31.048 8.358 -32.477 1.00 91.44 149 PRO A O 1
ATOM 1196 N N . GLY A 1 150 ? 29.966 9.275 -34.228 1.00 84.88 150 GLY A N 1
ATOM 1197 C CA . GLY A 1 150 ? 29.327 8.026 -34.672 1.00 84.88 150 GLY A CA 1
ATOM 1198 C C . GLY A 1 150 ? 30.293 6.841 -34.785 1.00 84.88 150 GLY A C 1
ATOM 1199 O O . GLY A 1 150 ? 29.999 5.764 -34.285 1.00 84.88 150 GLY A O 1
ATOM 1200 N N . THR A 1 151 ? 31.496 7.071 -35.318 1.00 89.38 151 THR A N 1
ATOM 1201 C CA . THR A 1 151 ? 32.543 6.043 -35.433 1.00 89.38 151 THR A CA 1
ATOM 1202 C C . THR A 1 151 ? 33.067 5.563 -34.081 1.00 89.38 151 THR A C 1
ATOM 1204 O O . THR A 1 151 ? 33.419 4.402 -33.938 1.00 89.38 151 THR A O 1
ATOM 1207 N N . THR A 1 152 ? 33.135 6.442 -33.079 1.00 90.38 152 THR A N 1
ATOM 1208 C CA . THR A 1 152 ? 33.583 6.085 -31.727 1.00 90.38 152 THR A CA 1
ATOM 1209 C C . THR A 1 152 ? 32.505 5.296 -30.991 1.00 90.38 152 THR A C 1
ATOM 1211 O O . THR A 1 152 ? 32.821 4.315 -30.328 1.00 90.38 152 THR A O 1
ATOM 1214 N N . PHE A 1 153 ? 31.238 5.694 -31.133 1.00 93.62 153 PHE A N 1
ATOM 1215 C CA . PHE A 1 153 ? 30.109 4.958 -30.566 1.00 93.62 153 PHE A CA 1
ATOM 1216 C C . PHE A 1 153 ? 30.016 3.539 -31.135 1.00 93.62 153 PHE A C 1
ATOM 1218 O O . PHE A 1 153 ? 29.937 2.589 -30.360 1.00 93.62 153 PHE A O 1
ATOM 1225 N N . ASP A 1 154 ? 30.069 3.396 -32.462 1.00 93.12 154 ASP A N 1
ATOM 1226 C CA . ASP A 1 154 ? 29.937 2.094 -33.122 1.00 93.12 154 ASP A CA 1
ATOM 1227 C C . ASP A 1 154 ? 31.097 1.150 -32.747 1.00 93.12 154 ASP A C 1
ATOM 1229 O O . ASP A 1 154 ? 30.850 -0.020 -32.458 1.00 93.12 154 ASP A O 1
ATOM 1233 N N . SER A 1 155 ? 32.338 1.654 -32.647 1.00 94.62 155 SER A N 1
ATOM 1234 C CA . SER A 1 155 ? 33.490 0.856 -32.192 1.00 94.62 155 SER A CA 1
ATOM 1235 C C . SER A 1 155 ? 33.350 0.380 -30.744 1.00 94.62 155 SER A C 1
ATOM 1237 O O . SER A 1 155 ? 33.569 -0.795 -30.470 1.00 94.62 155 SER A O 1
ATOM 1239 N N . ILE A 1 156 ? 32.951 1.267 -29.823 1.00 92.88 156 ILE A N 1
ATOM 1240 C CA . ILE A 1 156 ? 32.752 0.912 -28.406 1.00 92.88 156 ILE A CA 1
ATOM 1241 C C . ILE A 1 156 ? 31.592 -0.077 -28.257 1.00 92.88 156 ILE A C 1
ATOM 1243 O O . ILE A 1 156 ? 31.673 -1.009 -27.462 1.00 92.88 156 ILE A O 1
ATOM 1247 N N . LEU A 1 157 ? 30.508 0.105 -29.017 1.00 93.56 157 LEU A N 1
ATOM 1248 C CA . LEU A 1 157 ? 29.371 -0.811 -28.988 1.00 93.56 157 LEU A CA 1
ATOM 1249 C C . LEU A 1 157 ? 29.774 -2.200 -29.497 1.00 93.56 157 LEU A C 1
ATOM 1251 O O . LEU A 1 157 ? 29.410 -3.197 -28.880 1.00 93.56 157 LEU A O 1
ATOM 1255 N N . GLN A 1 158 ? 30.532 -2.268 -30.593 1.00 94.00 158 GLN A N 1
ATOM 1256 C CA . GLN A 1 158 ? 31.030 -3.530 -31.131 1.00 94.00 158 GLN A CA 1
ATOM 1257 C C . GLN A 1 158 ? 31.991 -4.227 -30.156 1.00 94.00 158 GLN A C 1
ATOM 1259 O O . GLN A 1 158 ? 31.873 -5.433 -29.957 1.00 9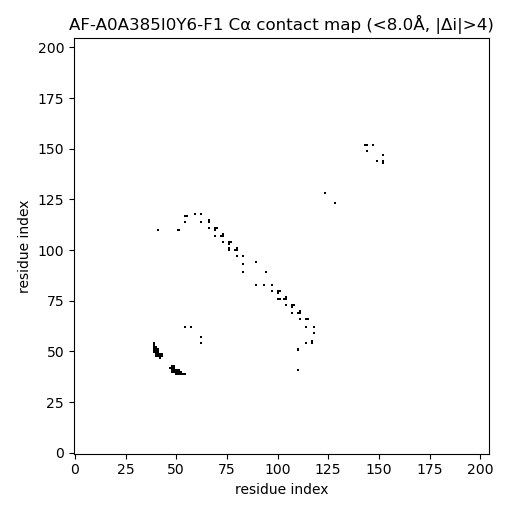4.00 158 GLN A O 1
ATOM 1264 N N . GLU A 1 159 ? 32.897 -3.479 -29.523 1.00 95.88 159 GLU A N 1
ATOM 1265 C CA . GLU A 1 159 ? 33.810 -3.999 -28.498 1.00 95.88 159 GLU A CA 1
ATOM 1266 C C . GLU A 1 159 ? 33.048 -4.533 -27.277 1.00 95.88 159 GLU A C 1
ATOM 1268 O O . GLU A 1 159 ? 33.317 -5.639 -26.816 1.00 95.88 159 GLU A O 1
ATOM 1273 N N . ALA A 1 160 ? 32.049 -3.793 -26.790 1.00 93.00 160 ALA A N 1
ATOM 1274 C CA . ALA A 1 160 ? 31.225 -4.218 -25.663 1.00 93.00 160 ALA A CA 1
ATOM 1275 C C . ALA A 1 160 ? 30.406 -5.481 -25.977 1.00 93.00 160 ALA A C 1
ATOM 1277 O O . ALA A 1 160 ? 30.309 -6.365 -25.129 1.00 93.00 160 ALA A O 1
ATOM 1278 N N . LEU A 1 161 ? 29.838 -5.591 -27.186 1.00 92.31 161 LEU A N 1
ATOM 1279 C CA . LEU A 1 161 ? 29.118 -6.793 -27.619 1.00 92.31 161 LEU A CA 1
ATOM 1280 C C . LEU A 1 161 ? 30.056 -8.002 -27.730 1.00 92.31 161 LEU A C 1
ATOM 1282 O O . LEU A 1 161 ? 29.722 -9.064 -27.213 1.00 92.31 161 LEU A O 1
ATOM 1286 N N . ALA A 1 162 ? 31.247 -7.824 -28.312 1.00 94.00 162 ALA A N 1
ATOM 1287 C CA . ALA A 1 162 ? 32.255 -8.880 -28.383 1.00 94.00 162 ALA A CA 1
ATOM 1288 C C . ALA A 1 162 ? 32.702 -9.340 -26.985 1.00 94.00 162 ALA A C 1
ATOM 1290 O O . ALA A 1 162 ? 32.805 -10.535 -26.735 1.00 94.00 162 ALA A O 1
ATOM 1291 N N . ALA A 1 163 ? 32.897 -8.411 -26.043 1.00 93.56 163 ALA A N 1
ATOM 1292 C CA . ALA A 1 163 ? 33.216 -8.752 -24.659 1.00 93.56 163 ALA A CA 1
ATOM 1293 C C . ALA A 1 163 ? 32.084 -9.539 -23.969 1.00 93.56 163 ALA A C 1
ATOM 1295 O O . ALA A 1 163 ? 32.363 -10.463 -23.211 1.00 93.56 163 ALA A O 1
ATOM 1296 N N . CYS A 1 164 ? 30.811 -9.220 -24.236 1.00 88.50 164 CYS A N 1
ATOM 1297 C CA . CYS A 1 164 ? 29.680 -9.983 -23.697 1.00 88.50 164 CYS A CA 1
ATOM 1298 C C . CYS A 1 164 ? 29.599 -11.414 -24.250 1.00 88.50 164 CYS A C 1
ATOM 1300 O O . CYS A 1 164 ? 29.265 -12.324 -23.492 1.00 88.50 164 CYS A O 1
ATOM 1302 N N . ASP A 1 165 ? 29.905 -11.617 -25.533 1.00 89.19 165 ASP A N 1
ATOM 1303 C CA . ASP A 1 165 ? 29.916 -12.949 -26.154 1.00 89.19 165 ASP A CA 1
ATOM 1304 C C . ASP A 1 165 ? 31.041 -13.833 -25.578 1.00 89.19 165 ASP A C 1
ATOM 1306 O O . ASP A 1 165 ? 30.833 -15.021 -25.325 1.00 89.19 165 ASP A O 1
ATOM 1310 N N . GLU A 1 166 ? 32.211 -13.250 -25.296 1.00 88.06 166 GLU A N 1
ATOM 1311 C CA . GLU A 1 166 ? 33.332 -13.940 -24.640 1.00 88.06 166 GLU A CA 1
ATOM 1312 C C . GLU A 1 166 ? 32.996 -14.364 -23.199 1.00 88.06 166 GLU A C 1
ATOM 1314 O O . GLU A 1 166 ? 33.302 -15.485 -22.797 1.00 88.06 166 GLU A O 1
ATOM 1319 N N . GLU A 1 167 ? 32.333 -13.508 -22.414 1.00 81.12 167 GLU A N 1
ATOM 1320 C CA . GLU A 1 167 ? 31.893 -13.863 -21.055 1.00 81.12 167 GLU A CA 1
ATOM 1321 C C . GLU A 1 167 ? 30.779 -14.926 -21.068 1.00 81.12 167 GLU A C 1
ATOM 1323 O O . GLU A 1 167 ? 30.805 -15.858 -20.267 1.00 81.12 167 GLU A O 1
ATOM 1328 N N . ALA A 1 168 ? 29.847 -14.867 -22.028 1.00 79.81 168 ALA A N 1
ATOM 1329 C CA . ALA A 1 168 ? 28.803 -15.885 -22.183 1.00 79.81 168 ALA A CA 1
ATOM 1330 C C . ALA A 1 168 ? 29.363 -17.275 -22.554 1.00 79.81 168 ALA A C 1
ATOM 1332 O O . ALA A 1 168 ? 28.789 -18.294 -22.164 1.00 79.81 168 ALA A O 1
ATOM 1333 N N . ASN A 1 169 ? 30.487 -17.327 -23.276 1.00 75.38 169 ASN A N 1
ATOM 1334 C CA . ASN A 1 169 ? 31.184 -18.576 -23.593 1.00 75.38 169 ASN A CA 1
ATOM 1335 C C . ASN A 1 169 ? 32.007 -19.129 -22.417 1.00 75.38 169 ASN A C 1
ATOM 1337 O O . ASN A 1 169 ? 32.133 -20.347 -22.304 1.00 75.38 169 ASN A O 1
ATOM 1341 N N . LYS A 1 170 ? 32.533 -18.277 -21.526 1.00 69.75 170 LYS A N 1
ATOM 1342 C CA . LYS A 1 170 ? 33.277 -18.709 -20.323 1.00 69.75 170 LYS A CA 1
ATOM 1343 C C . LYS A 1 170 ? 32.388 -19.347 -19.250 1.00 69.75 170 LYS A C 1
ATOM 1345 O O . LYS A 1 170 ? 32.868 -20.188 -18.499 1.00 69.75 170 LYS A O 1
ATOM 1350 N N . ASP A 1 171 ? 31.105 -18.989 -19.200 1.00 58.81 171 ASP A N 1
ATOM 1351 C CA . ASP A 1 171 ? 30.129 -19.524 -18.234 1.00 58.81 171 ASP A CA 1
ATOM 1352 C C . ASP A 1 171 ? 29.455 -20.848 -18.681 1.00 58.81 171 ASP A C 1
ATOM 1354 O O . ASP A 1 171 ? 28.563 -21.362 -17.997 1.00 58.81 171 ASP A O 1
ATOM 1358 N N . SER A 1 172 ? 29.870 -21.444 -19.809 1.00 47.84 172 SER A N 1
ATOM 1359 C CA . SER A 1 172 ? 29.453 -22.805 -20.191 1.00 47.84 172 SER A CA 1
ATOM 1360 C C . SER A 1 172 ? 30.258 -23.865 -19.412 1.00 47.84 172 SER A C 1
ATOM 1362 O O . SER A 1 172 ? 31.479 -23.760 -19.335 1.00 47.84 172 SER A O 1
ATOM 1364 N N . PRO A 1 173 ? 29.630 -24.913 -18.834 1.00 53.19 173 PRO A N 1
ATOM 1365 C CA . PRO A 1 173 ? 30.257 -25.818 -17.862 1.00 53.19 173 PRO A CA 1
ATOM 1366 C C . PRO A 1 173 ? 31.129 -26.914 -18.504 1.00 53.19 173 PRO A C 1
ATOM 1368 O O . PRO A 1 173 ? 31.100 -28.066 -18.069 1.00 53.19 173 PRO A O 1
ATOM 1371 N N . GLU A 1 174 ? 31.913 -26.579 -19.526 1.00 50.50 174 GLU A N 1
ATOM 1372 C CA . GLU A 1 174 ? 32.835 -27.507 -20.191 1.00 50.50 174 GLU A CA 1
ATOM 1373 C C . GLU A 1 174 ? 34.294 -27.053 -20.070 1.00 50.50 174 GLU A C 1
ATOM 1375 O O . GLU A 1 174 ? 35.001 -27.001 -21.061 1.00 50.50 174 GLU A O 1
ATOM 1380 N N . ASP A 1 175 ? 34.769 -26.749 -18.858 1.00 47.69 175 ASP A N 1
ATOM 1381 C CA . ASP A 1 175 ? 36.211 -26.827 -18.568 1.00 47.69 175 ASP A CA 1
ATOM 1382 C C . ASP A 1 175 ? 36.478 -27.034 -17.068 1.00 47.69 175 ASP A C 1
ATOM 1384 O O . ASP A 1 175 ? 36.972 -26.186 -16.329 1.00 47.69 175 ASP A O 1
ATOM 1388 N N . MET A 1 176 ? 36.112 -28.226 -16.597 1.00 51.84 176 MET A N 1
ATOM 1389 C CA . MET A 1 176 ? 36.637 -28.815 -15.362 1.00 51.84 176 MET A CA 1
ATOM 1390 C C . MET A 1 176 ? 37.479 -30.044 -15.714 1.00 51.84 176 MET A C 1
ATOM 1392 O O . MET A 1 176 ? 37.196 -31.141 -15.237 1.00 51.84 176 MET A O 1
ATOM 1396 N N . ASN A 1 177 ? 38.488 -29.909 -16.580 1.00 49.84 177 ASN A N 1
ATOM 1397 C CA . ASN A 1 177 ? 39.586 -30.875 -16.624 1.00 49.84 177 ASN A CA 1
ATOM 1398 C C . ASN A 1 177 ? 40.785 -30.356 -17.428 1.00 49.84 177 ASN A C 1
ATOM 1400 O O . ASN A 1 177 ? 40.593 -29.930 -18.554 1.00 49.84 177 ASN A O 1
ATOM 1404 N N . GLN A 1 178 ? 41.997 -30.578 -16.898 1.00 43.72 178 GLN A N 1
ATOM 1405 C CA . GLN A 1 178 ? 43.327 -30.245 -17.459 1.00 43.72 178 GLN A CA 1
ATOM 1406 C C . GLN A 1 178 ? 43.754 -28.795 -17.128 1.00 43.72 178 GLN A C 1
ATOM 1408 O O . GLN A 1 178 ? 43.097 -27.846 -17.505 1.00 43.72 178 GLN A O 1
ATOM 1413 N N . ASP A 1 179 ? 44.780 -28.501 -16.323 1.00 44.28 179 ASP A N 1
ATOM 1414 C CA . ASP A 1 179 ? 46.077 -29.160 -16.203 1.00 44.28 179 ASP A CA 1
ATOM 1415 C C . ASP A 1 179 ? 46.705 -29.008 -14.804 1.00 44.28 179 ASP A C 1
ATOM 1417 O O . ASP A 1 179 ? 47.309 -27.995 -14.450 1.00 44.28 179 ASP A O 1
ATOM 1421 N N . HIS A 1 180 ? 46.692 -30.097 -14.033 1.00 47.44 180 HIS A N 1
ATOM 1422 C CA . HIS A 1 180 ? 47.697 -30.349 -13.000 1.00 47.44 180 HIS A CA 1
ATOM 1423 C C . HIS A 1 180 ? 48.926 -31.014 -13.636 1.00 47.44 180 HIS A C 1
ATOM 1425 O O . HIS A 1 180 ? 49.154 -3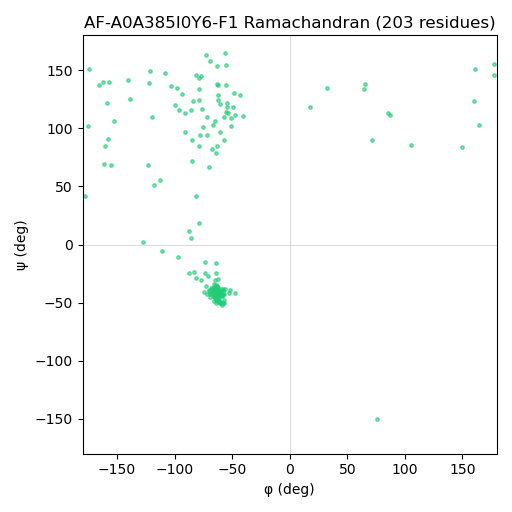2.204 -13.424 1.00 47.44 180 HIS A O 1
ATOM 1431 N N . LYS A 1 181 ? 49.738 -30.295 -14.425 1.00 45.47 181 LYS A N 1
ATOM 1432 C CA . LYS A 1 181 ? 51.087 -30.789 -14.766 1.00 45.47 181 LYS A CA 1
ATOM 1433 C C . LYS A 1 181 ? 52.038 -29.702 -15.258 1.00 45.47 181 LYS A C 1
ATOM 1435 O O . LYS A 1 181 ? 52.251 -29.553 -16.452 1.00 45.47 181 LYS A O 1
ATOM 1440 N N . SER A 1 182 ? 52.689 -29.008 -14.328 1.00 39.38 182 SER A N 1
ATOM 1441 C CA . SER A 1 182 ? 54.033 -28.435 -14.529 1.00 39.38 182 SER A CA 1
ATOM 1442 C C . SER A 1 182 ? 54.677 -28.117 -13.176 1.00 39.38 182 SER A C 1
ATOM 1444 O O . SER A 1 182 ? 54.852 -26.967 -12.795 1.00 39.38 182 SER A O 1
ATOM 1446 N N . ILE A 1 183 ? 55.028 -29.168 -12.432 1.00 48.53 183 ILE A N 1
ATOM 1447 C CA . ILE A 1 183 ? 56.085 -29.120 -11.415 1.00 48.53 183 ILE A CA 1
ATOM 1448 C C . ILE A 1 183 ? 57.325 -29.729 -12.077 1.00 48.53 183 ILE A C 1
ATOM 1450 O O . ILE A 1 183 ? 57.238 -30.884 -12.482 1.00 48.53 183 ILE A O 1
ATOM 1454 N N . SER A 1 184 ? 58.428 -28.969 -12.184 1.00 41.53 184 SER A N 1
ATOM 1455 C CA . SER A 1 184 ? 59.834 -29.412 -11.995 1.00 41.53 184 SER A CA 1
ATOM 1456 C C . SER A 1 184 ? 60.851 -28.628 -12.852 1.00 41.53 184 SER A C 1
ATOM 1458 O O . SER A 1 184 ? 61.241 -29.078 -13.931 1.00 41.53 184 SER A O 1
ATOM 1460 N N . LYS A 1 185 ? 61.293 -27.464 -12.358 1.00 37.47 185 LYS A N 1
ATOM 1461 C CA . LYS A 1 185 ? 62.591 -26.780 -12.592 1.00 37.47 185 LYS A CA 1
ATOM 1462 C C . LYS A 1 185 ? 62.372 -25.345 -12.110 1.00 37.47 185 LYS A C 1
ATOM 1464 O O . LYS A 1 185 ? 61.660 -24.597 -12.757 1.00 37.47 185 LYS A O 1
ATOM 1469 N N . ILE A 1 186 ? 62.843 -24.936 -10.941 1.00 38.31 186 ILE A N 1
ATOM 1470 C CA . ILE A 1 186 ? 64.252 -24.690 -10.637 1.00 38.31 186 ILE A CA 1
ATOM 1471 C C . ILE A 1 186 ? 64.404 -24.760 -9.112 1.00 38.31 186 ILE A C 1
ATOM 1473 O O . ILE A 1 186 ? 63.763 -24.002 -8.391 1.00 38.31 186 ILE A O 1
ATOM 1477 N N . GLU A 1 187 ? 65.260 -25.656 -8.642 1.00 40.75 187 GLU A N 1
ATOM 1478 C CA . GLU A 1 187 ? 65.854 -25.613 -7.309 1.00 40.75 187 GLU A CA 1
ATOM 1479 C C . GLU A 1 187 ? 67.377 -25.562 -7.516 1.00 40.75 187 GLU A C 1
ATOM 1481 O O . GLU A 1 187 ? 67.868 -26.106 -8.509 1.00 40.75 187 GLU A O 1
ATOM 1486 N N . SER A 1 188 ? 68.082 -24.911 -6.585 1.00 32.53 188 SER A N 1
ATOM 1487 C CA . SER A 1 188 ? 69.542 -24.726 -6.474 1.00 32.53 188 SER A CA 1
ATOM 1488 C C . SER A 1 188 ? 70.074 -23.331 -6.824 1.00 32.53 188 SER A C 1
ATOM 1490 O O . SER A 1 188 ? 70.573 -23.100 -7.922 1.00 32.53 188 SER A O 1
ATOM 1492 N N . SER A 1 189 ? 70.051 -22.442 -5.827 1.00 36.03 189 SER A N 1
ATOM 1493 C CA . SER A 1 189 ? 71.271 -21.805 -5.303 1.00 36.03 189 SER A CA 1
ATOM 1494 C C . SER A 1 189 ? 71.003 -21.312 -3.874 1.00 36.03 189 SER A C 1
ATOM 1496 O O . SER A 1 189 ? 70.433 -20.247 -3.661 1.00 36.03 189 SER A O 1
ATOM 1498 N N . GLU A 1 190 ? 71.307 -22.212 -2.938 1.00 40.75 190 GLU A N 1
ATOM 1499 C CA . GLU A 1 190 ? 72.003 -22.043 -1.648 1.00 40.75 190 GLU A CA 1
ATOM 1500 C C . GLU A 1 190 ? 72.115 -20.616 -1.075 1.00 40.75 190 GLU A C 1
ATOM 1502 O O . GLU A 1 190 ? 72.608 -19.689 -1.707 1.00 40.75 190 GLU A O 1
ATOM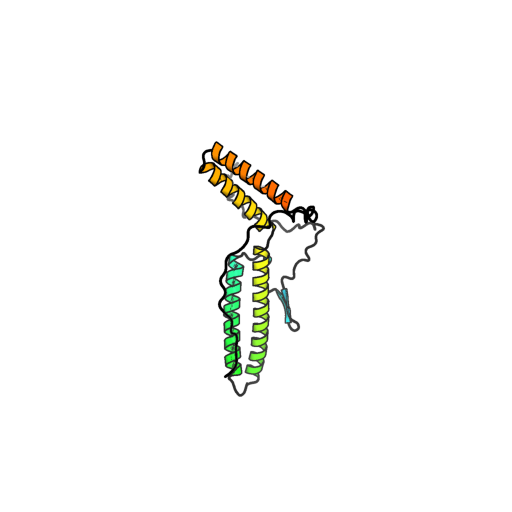 1507 N N . GLU A 1 191 ? 71.523 -20.402 0.101 1.00 43.38 191 GLU A N 1
ATOM 1508 C CA . GLU A 1 191 ? 72.207 -20.324 1.409 1.00 43.38 191 GLU A CA 1
ATOM 1509 C C . GLU A 1 191 ? 72.733 -18.925 1.766 1.00 43.38 191 GLU A C 1
ATOM 1511 O O . GLU A 1 191 ? 73.714 -18.438 1.219 1.00 43.38 191 GLU A O 1
ATOM 1516 N N . SER A 1 192 ? 72.117 -18.315 2.784 1.00 38.66 192 SER A N 1
ATOM 1517 C CA . SER A 1 192 ? 72.829 -17.628 3.873 1.00 38.66 192 SER A CA 1
ATOM 1518 C C . SER A 1 192 ? 71.821 -17.141 4.923 1.00 38.66 192 SER A C 1
ATOM 1520 O O . SER A 1 192 ? 71.133 -16.151 4.701 1.00 38.66 192 SER A O 1
ATOM 1522 N N . LEU A 1 193 ? 71.746 -17.888 6.036 1.00 40.56 193 LEU A N 1
ATOM 1523 C CA . LEU A 1 193 ? 71.772 -17.462 7.453 1.00 40.56 193 LEU A CA 1
ATOM 1524 C C . LEU A 1 193 ? 71.140 -16.076 7.777 1.00 40.56 193 LEU A C 1
ATOM 1526 O O . LEU A 1 193 ? 71.484 -15.068 7.177 1.00 40.56 193 LEU A O 1
ATOM 1530 N N . ILE A 1 194 ? 70.314 -15.892 8.812 1.00 43.62 194 ILE A N 1
ATOM 1531 C CA . ILE A 1 194 ? 70.612 -16.155 10.228 1.00 43.62 194 ILE A CA 1
ATOM 1532 C C . ILE A 1 194 ? 69.293 -16.245 11.035 1.00 43.62 194 ILE A C 1
ATOM 1534 O O . ILE A 1 194 ? 68.355 -15.476 10.843 1.00 43.62 194 ILE A O 1
ATOM 1538 N N . SER A 1 195 ? 69.296 -17.208 11.955 1.00 40.16 195 SER A N 1
ATOM 1539 C CA . SER A 1 195 ? 68.373 -17.496 13.060 1.00 40.16 195 SER A CA 1
ATOM 1540 C C . SER A 1 195 ? 68.303 -16.386 14.124 1.00 40.16 195 SER A C 1
ATOM 1542 O O . SER A 1 195 ? 69.292 -15.695 14.314 1.00 40.16 195 SER A O 1
ATOM 1544 N N . ILE A 1 196 ? 67.171 -16.276 14.834 1.00 36.56 196 ILE A N 1
ATOM 1545 C CA . ILE A 1 196 ? 66.942 -15.922 16.264 1.00 36.56 196 ILE A CA 1
ATOM 1546 C C . ILE A 1 196 ? 65.464 -15.478 16.326 1.00 36.56 196 ILE A C 1
ATOM 1548 O O . ILE A 1 196 ? 65.077 -14.565 15.612 1.00 36.56 196 ILE A O 1
ATOM 1552 N N . GLY A 1 197 ? 64.542 -16.019 17.114 1.00 35.31 197 GLY A N 1
ATOM 1553 C CA . GLY A 1 197 ? 64.543 -17.045 18.144 1.00 35.31 197 GLY A CA 1
ATOM 1554 C C . GLY A 1 197 ? 63.106 -17.121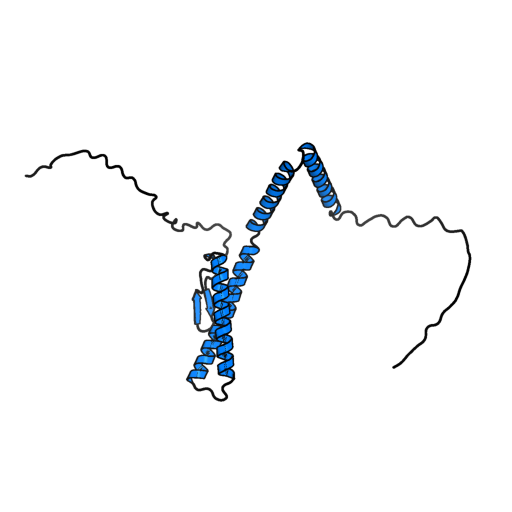 18.693 1.00 35.31 197 GLY A C 1
ATOM 1555 O O . GLY A 1 197 ? 62.396 -16.117 18.720 1.00 35.31 197 GLY A O 1
ATOM 1556 N N . ALA A 1 198 ? 62.676 -18.324 19.075 1.00 40.47 198 ALA A N 1
ATOM 1557 C CA . ALA A 1 198 ? 61.465 -18.584 19.858 1.00 40.47 198 ALA A CA 1
ATOM 1558 C C . ALA A 1 198 ? 61.493 -17.773 21.178 1.00 40.47 198 ALA A C 1
ATOM 1560 O O . ALA A 1 198 ? 62.570 -17.404 21.633 1.00 40.47 198 ALA A O 1
ATOM 1561 N N . THR A 1 199 ? 60.369 -17.433 21.810 1.00 41.12 199 THR A N 1
ATOM 1562 C CA . THR A 1 199 ? 59.621 -18.361 22.674 1.00 41.12 199 THR A CA 1
ATOM 1563 C C . THR A 1 199 ? 58.145 -17.984 22.822 1.00 41.12 199 THR A C 1
ATOM 1565 O O . THR A 1 199 ? 57.796 -16.822 23.013 1.00 41.12 199 THR A O 1
ATOM 1568 N N . ALA A 1 200 ? 57.301 -19.014 22.799 1.00 48.06 200 ALA A N 1
ATOM 1569 C CA . ALA A 1 200 ? 55.958 -19.022 23.361 1.00 48.06 200 ALA A CA 1
ATOM 1570 C C . ALA A 1 200 ? 56.021 -19.277 24.878 1.00 48.06 200 ALA A C 1
ATOM 1572 O O . ALA A 1 200 ? 56.894 -20.025 25.306 1.00 48.06 200 ALA A O 1
ATOM 1573 N N . ASP A 1 201 ? 55.105 -18.668 25.634 1.00 38.59 201 ASP A N 1
ATOM 1574 C CA . ASP A 1 201 ? 54.533 -19.081 26.937 1.00 38.59 201 ASP A CA 1
ATOM 1575 C C . ASP A 1 201 ? 53.922 -17.827 27.585 1.00 38.59 201 ASP A C 1
ATOM 1577 O O . ASP A 1 201 ? 54.438 -16.732 27.396 1.00 38.59 201 ASP A O 1
ATOM 1581 N N . SER A 1 202 ? 52.896 -17.833 28.424 1.00 43.34 202 SER A N 1
ATOM 1582 C CA . SER A 1 202 ? 51.782 -18.720 28.752 1.00 43.34 202 SER A CA 1
ATOM 1583 C C . SER A 1 202 ? 50.946 -17.914 29.767 1.00 43.34 202 SER A C 1
ATOM 1585 O O . SER A 1 202 ? 51.511 -17.132 30.522 1.00 43.34 202 SER A O 1
ATOM 1587 N N . GLN A 1 203 ? 49.635 -18.171 29.799 1.00 43.06 203 GLN A N 1
ATOM 1588 C CA . GLN A 1 203 ? 48.761 -18.147 30.988 1.00 43.06 203 GLN A CA 1
ATOM 1589 C C . GLN A 1 203 ? 48.446 -16.860 31.794 1.00 43.06 203 GLN A C 1
ATOM 1591 O O . GLN A 1 203 ? 49.322 -16.110 32.196 1.00 43.06 203 GLN A O 1
ATOM 1596 N N . GLU A 1 204 ? 47.144 -16.799 32.136 1.00 40.72 204 GLU A N 1
ATOM 1597 C CA . GLU A 1 204 ? 46.481 -16.234 33.337 1.00 40.72 204 GLU A CA 1
ATOM 1598 C C . GLU A 1 204 ? 46.588 -14.714 33.578 1.00 40.72 204 GLU A C 1
ATOM 1600 O O . GLU A 1 204 ? 47.642 -14.114 33.435 1.00 40.72 204 GLU A O 1
ATOM 1605 N N . LEU A 1 205 ? 45.531 -13.969 33.918 1.00 38.72 205 LEU A N 1
ATOM 1606 C CA . LEU A 1 205 ? 44.286 -14.213 34.659 1.00 38.72 205 LEU A CA 1
ATOM 1607 C C . LEU A 1 205 ? 43.232 -13.187 34.194 1.00 38.72 205 LEU A C 1
ATOM 1609 O O . LEU A 1 205 ? 43.644 -12.045 33.880 1.00 38.72 205 LEU A O 1
#

Organism: NCBI:txid1928728

Nearest PDB structures (foldseek):
  8vaa-assembly1_S  TM=7.609E-01  e=6.656E-01  Legionella pneumophila
  6ixg-assembly2_B  TM=5.323E-01  e=2.319E+00  Homo sapiens
  7udc-assembly1_B  TM=4.512E-01  e=1.408E+00  Rattus norvegicus
  1ez3-assembly1_A  TM=3.964E-01  e=1.167E+00  Rattus norvegicus
  2efk-assembly1_A-2  TM=6.065E-01  e=5.556E+00  Homo sapiens

Foldseek 3Di:
DDDDDDDDDDPDPPPPDDPPPPPDDDPPPDDPPDPPPDQCFDQDPVPGTHNPDPLVPDDPVRLVVVLVVLVVLLVVLVVLLVVLVPDPDDDPVSVVVNVVSVVSNVVSVVVNVVSVVSNVCVVPPVVVVVVVVVVVVVVVLVVLCVVDDVVVSVVVVVVVVVVVVVVVVVPPPPPPDDDPDDDDDDDDDDDDDDDDDDDDDDDDD

pLDDT: mean 72.86, std 20.8, range [32.53, 97.12]

Radius of gyration: 37.7 Å; Cα contacts (8 Å, |Δi|>4): 58; chains: 1; bounding box: 132×55×82 Å

Secondary structure (DSSP, 8-state):
----------------------PPP------SS------SSEEETTTEEE----GGGS-HHHHHHHHHHHHHHHHHHHHHHHHHHT-SS--HHHHHHHHHHHHHHHHHHHHHHHHHHHHHHHHT-HHHHHHHHHHHHHHHHHHHHHHS-HHHHHHHHHHHHHHHHHHHHHTSS--------------------------------

Mean predicted aligned error: 19.85 Å

Solvent-accessible surface area (backbone atoms only — not comparable to full-atom values): 13415 Å² total; per-residue (Å²): 139,90,80,85,86,74,94,73,88,70,90,75,80,76,84,72,67,88,73,78,83,76,74,80,78,86,76,82,74,85,65,101,73,76,69,72,82,71,76,53,44,50,79,41,97,90,73,45,73,44,69,81,48,66,62,93,76,50,51,73,70,52,48,53,51,53,44,49,53,44,48,55,52,40,52,53,38,49,54,52,49,53,62,54,71,69,48,93,73,76,52,75,69,51,52,54,46,48,53,53,44,52,52,48,39,54,51,42,50,54,48,47,51,53,51,49,51,52,52,49,51,60,72,64,31,60,70,59,52,52,53,48,50,53,50,50,52,50,51,50,53,55,49,47,52,72,76,35,61,65,73,59,39,53,51,53,50,52,50,52,52,52,52,51,55,54,52,61,59,67,73,48,95,83,77,91,73,89,81,99,77,87,88,91,84,86,86,88,80,81,89,79,89,84,89,86,77,89,82,92,87,78,85,88,133

Sequence (205 aa):
MGFDTGNRITRRRTSAGPTSNKHPVNTRKNAPGRQVARPTFLTLRDHGKLFVADLPRLSDGQLAHVGKEAQDVLESLKRRLEDIDRQTALTQTEQETLIRASTKRDVTYRFISAVREEQEQRHNNSALRDAARESLSRTFLEIARRCLPGTTFDSILQEALAACDEEANKDSPEDMNQDHKSISKIESSEESLISIGATADSQEL